Protein AF-D0WBF6-F1 (afdb_monomer)

Mean predicted aligned error: 9.27 Å

Structure (mmCIF, N/CA/C/O backbone):
data_AF-D0WBF6-F1
#
_entry.id   AF-D0WBF6-F1
#
loop_
_atom_site.group_PDB
_atom_site.id
_atom_site.type_symbol
_atom_site.label_atom_id
_atom_site.label_alt_id
_atom_site.label_comp_id
_atom_site.label_asym_id
_atom_site.label_entity_id
_atom_site.label_seq_id
_atom_site.pdbx_PDB_ins_code
_atom_site.Cartn_x
_atom_site.Cartn_y
_atom_site.Cartn_z
_atom_site.occupancy
_atom_site.B_iso_or_equiv
_atom_site.auth_seq_id
_atom_site.auth_comp_id
_atom_site.auth_asym_id
_atom_site.auth_atom_id
_atom_site.pdbx_PDB_model_num
ATOM 1 N N . MET A 1 1 ? 30.798 -6.733 -13.208 1.00 82.31 1 MET A N 1
ATOM 2 C CA . MET A 1 1 ? 30.140 -7.604 -14.210 1.00 82.31 1 MET A CA 1
ATOM 3 C C . MET A 1 1 ? 30.922 -7.626 -15.511 1.00 82.31 1 MET A C 1
ATOM 5 O O . MET A 1 1 ? 31.616 -8.607 -15.704 1.00 82.31 1 MET A O 1
ATOM 9 N N . LYS A 1 2 ? 30.941 -6.558 -16.326 1.00 82.38 2 LYS A N 1
ATOM 10 C CA . LYS A 1 2 ? 31.745 -6.530 -17.572 1.00 82.38 2 LYS A CA 1
ATOM 11 C C . LYS A 1 2 ? 33.246 -6.814 -17.357 1.00 82.38 2 LYS A C 1
ATOM 13 O O . LYS A 1 2 ? 33.866 -7.454 -18.186 1.00 82.38 2 LYS A O 1
ATOM 18 N N . SER A 1 3 ? 33.810 -6.405 -16.218 1.00 88.50 3 SER A N 1
ATOM 19 C CA . SER A 1 3 ? 35.195 -6.729 -15.831 1.00 88.50 3 SER A CA 1
ATOM 20 C C . SER A 1 3 ? 35.423 -8.186 -15.409 1.00 88.50 3 SER A C 1
ATOM 22 O O . SER A 1 3 ? 36.551 -8.653 -15.449 1.00 88.50 3 SER A O 1
ATOM 24 N N . LEU A 1 4 ? 34.375 -8.882 -14.958 1.00 93.81 4 LEU A N 1
ATOM 25 C CA . LEU A 1 4 ? 34.449 -10.264 -14.468 1.00 93.81 4 LEU A CA 1
ATOM 26 C C . LEU A 1 4 ? 34.114 -11.279 -15.567 1.00 93.81 4 LEU A C 1
ATOM 28 O O . LEU A 1 4 ? 34.536 -12.424 -15.486 1.00 93.81 4 LEU A O 1
ATOM 32 N N . LEU A 1 5 ? 33.337 -10.860 -16.567 1.00 93.88 5 LEU A N 1
ATOM 33 C CA . LEU A 1 5 ? 32.869 -11.675 -17.683 1.00 93.88 5 LEU A CA 1
ATOM 34 C C . LEU A 1 5 ? 33.067 -10.879 -18.985 1.00 93.88 5 LEU A C 1
ATOM 36 O O . LEU A 1 5 ? 32.106 -10.284 -19.479 1.00 93.88 5 LEU A O 1
ATOM 40 N N . PRO A 1 6 ? 34.310 -10.794 -19.495 1.00 88.81 6 PRO A N 1
ATOM 41 C CA . PRO A 1 6 ? 34.640 -9.932 -20.630 1.00 88.81 6 PRO A CA 1
ATOM 42 C C . PRO A 1 6 ? 33.974 -10.384 -21.938 1.00 88.81 6 PRO A C 1
ATOM 44 O O . PRO A 1 6 ? 33.569 -9.534 -22.725 1.00 88.81 6 PRO A O 1
ATOM 47 N N . ASP A 1 7 ? 33.781 -11.693 -22.120 1.00 93.44 7 ASP A N 1
ATOM 48 C CA . ASP A 1 7 ? 33.238 -12.284 -23.354 1.00 93.44 7 ASP A CA 1
ATOM 49 C C . ASP A 1 7 ? 31.729 -12.585 -23.283 1.00 93.44 7 ASP A C 1
ATOM 51 O O . ASP A 1 7 ? 31.157 -13.201 -24.182 1.00 93.44 7 ASP A O 1
ATOM 55 N N . ALA A 1 8 ? 31.057 -12.183 -22.200 1.00 93.94 8 ALA A N 1
ATOM 56 C CA . ALA A 1 8 ? 29.633 -12.448 -22.024 1.00 93.94 8 ALA A CA 1
ATOM 57 C C . ALA A 1 8 ? 28.752 -11.430 -22.765 1.00 93.94 8 ALA A C 1
ATOM 59 O O . ALA A 1 8 ? 29.003 -10.223 -22.756 1.00 93.94 8 ALA A O 1
ATOM 60 N N . ILE A 1 9 ? 27.645 -11.920 -23.328 1.00 91.12 9 ILE A N 1
ATOM 61 C CA . ILE A 1 9 ? 26.583 -11.086 -23.899 1.00 91.12 9 ILE A CA 1
ATOM 62 C C . ILE A 1 9 ? 25.597 -10.710 -22.789 1.00 91.12 9 ILE A C 1
ATOM 64 O O . ILE A 1 9 ? 25.065 -11.575 -22.094 1.00 91.12 9 ILE A O 1
ATOM 68 N N . PHE A 1 10 ? 25.320 -9.413 -22.643 1.00 90.38 10 PHE A N 1
ATOM 69 C CA . PHE A 1 10 ? 24.359 -8.896 -21.668 1.00 90.38 10 PHE A CA 1
ATOM 70 C C . PHE A 1 10 ? 23.076 -8.450 -22.369 1.00 90.38 10 PHE A C 1
ATOM 72 O O . PHE A 1 10 ? 23.094 -7.496 -23.142 1.00 90.38 10 PHE A O 1
ATOM 79 N N . VAL A 1 11 ? 21.959 -9.104 -22.050 1.00 92.00 11 VAL A N 1
ATOM 80 C CA . VAL A 1 11 ? 20.621 -8.742 -22.540 1.00 92.00 11 VAL A CA 1
ATOM 81 C C . VAL A 1 11 ? 19.781 -8.247 -21.365 1.00 92.00 11 VAL A C 1
ATOM 83 O O . VAL A 1 11 ? 19.692 -8.917 -20.338 1.00 92.00 11 VAL A O 1
ATOM 86 N N . GLY A 1 12 ? 19.186 -7.061 -21.505 1.00 91.31 12 GLY A N 1
ATOM 87 C CA . GLY A 1 12 ? 18.324 -6.455 -20.491 1.00 91.31 12 GLY A CA 1
ATOM 88 C C . GLY A 1 12 ? 16.870 -6.401 -20.950 1.00 91.31 12 GLY A C 1
ATOM 89 O O . GLY A 1 12 ? 16.585 -5.923 -22.044 1.00 91.31 12 GLY A O 1
ATOM 90 N N . PHE A 1 13 ? 15.952 -6.834 -20.089 1.00 93.94 13 PHE A N 1
ATOM 91 C CA . PHE A 1 13 ? 14.513 -6.643 -20.268 1.00 93.94 13 PHE A CA 1
ATOM 92 C C . PHE A 1 13 ? 14.038 -5.560 -19.301 1.00 93.94 13 PHE A C 1
ATOM 94 O O . PHE A 1 13 ? 14.403 -5.571 -18.125 1.00 93.94 13 PHE A O 1
ATOM 101 N N . THR A 1 14 ? 13.242 -4.607 -19.779 1.00 91.75 14 THR A N 1
ATOM 102 C CA . THR A 1 14 ? 12.667 -3.558 -18.930 1.00 91.75 14 THR A CA 1
ATOM 103 C C . THR A 1 14 ? 11.337 -3.075 -19.493 1.00 91.75 14 THR A C 1
ATOM 105 O O . THR A 1 14 ? 11.216 -2.854 -20.695 1.00 91.75 14 THR A O 1
ATOM 108 N N . GLY A 1 15 ? 10.345 -2.892 -18.619 1.00 90.75 15 GLY A N 1
ATOM 109 C CA . GLY A 1 15 ? 9.091 -2.212 -18.962 1.00 90.75 15 GLY A CA 1
ATOM 110 C C . GLY A 1 15 ? 9.185 -0.685 -18.854 1.00 90.75 15 GLY A C 1
ATOM 111 O O . GLY A 1 15 ? 8.370 0.028 -19.429 1.00 90.75 15 GLY A O 1
ATOM 112 N N . THR A 1 16 ? 10.190 -0.170 -18.140 1.00 90.31 16 THR A N 1
ATOM 113 C CA . THR A 1 16 ? 10.393 1.264 -17.884 1.00 90.31 16 THR A CA 1
ATOM 114 C C . THR A 1 16 ? 11.869 1.612 -18.098 1.00 90.31 16 THR A C 1
ATOM 116 O O . THR A 1 16 ? 12.642 1.641 -17.133 1.00 90.31 16 THR A O 1
ATOM 119 N N . PRO A 1 17 ? 12.314 1.811 -19.354 1.00 88.75 17 PRO A N 1
ATOM 120 C CA . PRO A 1 17 ? 13.700 2.176 -19.625 1.00 88.75 17 PRO A CA 1
ATOM 121 C C . PRO A 1 17 ? 14.052 3.504 -18.943 1.00 88.75 17 PRO A C 1
ATOM 123 O O . PRO A 1 17 ? 13.240 4.427 -18.890 1.00 88.75 17 PRO A O 1
ATOM 126 N N . LEU A 1 18 ? 15.271 3.607 -18.410 1.00 87.81 18 LEU A N 1
ATOM 127 C CA . LEU A 1 18 ? 15.759 4.838 -17.794 1.00 87.81 18 LEU A CA 1
ATOM 128 C C . LEU A 1 18 ? 16.074 5.862 -18.883 1.00 87.81 18 LEU A C 1
ATOM 130 O O . LEU A 1 18 ? 16.960 5.637 -19.709 1.00 87.81 18 LEU A O 1
ATOM 134 N N . LEU A 1 19 ? 15.346 6.981 -18.848 1.00 82.31 19 LEU A N 1
ATOM 135 C CA . LEU A 1 19 ? 15.455 8.075 -19.820 1.00 82.31 19 LEU A CA 1
ATOM 136 C C . LEU A 1 19 ? 16.175 9.312 -19.269 1.00 82.31 19 LEU A C 1
ATOM 138 O O . LEU A 1 19 ? 16.598 10.171 -20.040 1.00 82.31 19 LEU A O 1
ATOM 142 N N . LYS A 1 20 ? 16.286 9.443 -17.942 1.00 75.75 20 LYS A N 1
ATOM 143 C CA . LYS A 1 20 ? 16.834 10.650 -17.316 1.00 75.75 20 LYS A CA 1
ATOM 144 C C . LYS A 1 20 ? 18.348 10.754 -17.504 1.00 75.75 20 LYS A C 1
ATOM 146 O O . LYS A 1 20 ? 19.041 9.746 -17.486 1.00 75.75 20 LYS A O 1
ATOM 151 N N . THR A 1 21 ? 18.828 11.988 -17.623 1.00 63.34 21 THR A N 1
ATOM 152 C CA . THR A 1 21 ? 20.243 12.371 -17.768 1.00 63.34 21 THR A CA 1
ATOM 153 C C . THR A 1 21 ? 21.039 12.347 -16.462 1.00 63.34 21 THR A C 1
ATOM 155 O O . THR A 1 21 ? 22.264 12.383 -16.499 1.00 63.34 21 THR A O 1
ATOM 158 N N . ASP A 1 22 ? 20.376 12.289 -15.304 1.00 66.31 22 ASP A N 1
ATOM 159 C CA . ASP A 1 22 ? 21.024 12.217 -13.984 1.00 66.31 22 ASP A CA 1
ATOM 160 C C . ASP A 1 22 ? 21.596 10.823 -13.666 1.00 66.31 22 ASP A C 1
ATOM 162 O O . ASP A 1 22 ? 22.346 10.651 -12.703 1.00 66.31 22 ASP A O 1
ATOM 166 N N . LYS A 1 23 ? 21.258 9.818 -14.478 1.00 71.44 23 LYS A N 1
ATOM 167 C CA . LYS A 1 23 ? 21.776 8.451 -14.408 1.00 71.44 23 LYS A CA 1
ATOM 168 C C . LYS A 1 23 ? 22.143 7.979 -15.805 1.00 71.44 23 LYS A C 1
ATOM 170 O O . LYS A 1 23 ? 21.632 8.495 -16.792 1.00 71.44 23 LYS A O 1
ATOM 175 N N . LYS A 1 24 ? 22.993 6.951 -15.882 1.00 77.12 24 LYS A N 1
ATOM 176 C CA . LYS A 1 24 ? 23.250 6.295 -17.166 1.00 77.12 24 LYS A CA 1
ATOM 177 C C . LYS A 1 24 ? 21.939 5.770 -17.733 1.00 77.12 24 LYS A C 1
ATOM 179 O O . LYS A 1 24 ? 21.236 5.012 -17.055 1.00 77.12 24 LYS A O 1
ATOM 184 N N . GLN A 1 25 ? 21.620 6.174 -18.955 1.00 84.62 25 GLN A N 1
ATOM 185 C CA . GLN A 1 25 ? 20.406 5.718 -19.615 1.00 84.62 25 GLN A CA 1
ATOM 186 C C . GLN A 1 25 ? 20.498 4.214 -19.874 1.00 84.62 25 GLN A C 1
ATOM 188 O O . GLN A 1 25 ? 21.587 3.660 -20.053 1.00 84.62 25 GLN A O 1
ATOM 193 N N . SER A 1 26 ? 19.354 3.528 -19.942 1.00 86.81 26 SER A N 1
ATOM 194 C CA . SER A 1 26 ? 19.346 2.091 -20.257 1.00 86.81 26 SER A CA 1
ATOM 195 C C . SER A 1 26 ? 20.085 1.799 -21.569 1.00 86.81 26 SER A C 1
ATOM 197 O O . SER A 1 26 ? 20.823 0.817 -21.651 1.00 86.81 26 SER A O 1
ATOM 199 N N . VAL A 1 27 ? 19.964 2.704 -22.544 1.00 85.62 27 VAL A N 1
ATOM 200 C CA . VAL A 1 27 ? 20.628 2.594 -23.847 1.00 85.62 27 VAL A CA 1
ATOM 201 C C . VAL A 1 27 ? 22.147 2.764 -23.784 1.00 85.62 27 VAL A C 1
ATOM 203 O O . VAL A 1 27 ? 22.867 2.154 -24.564 1.00 85.62 27 VAL A O 1
ATOM 206 N N . GLU A 1 28 ? 22.666 3.526 -22.823 1.00 85.12 28 GLU A N 1
ATOM 207 C CA . GLU A 1 28 ? 24.113 3.687 -22.632 1.00 85.12 28 GLU A CA 1
ATOM 208 C C . GLU A 1 28 ? 24.743 2.443 -21.990 1.00 85.12 28 GLU A C 1
ATOM 210 O O . GLU A 1 28 ? 25.921 2.147 -22.190 1.00 85.12 28 GLU A O 1
ATOM 215 N N . VAL A 1 29 ? 23.966 1.703 -21.193 1.00 86.44 29 VAL A N 1
ATOM 216 C CA . VAL A 1 29 ? 24.443 0.501 -20.495 1.00 86.44 29 VAL A CA 1
ATOM 217 C C . VAL A 1 29 ? 24.376 -0.735 -21.394 1.00 86.44 29 VAL A C 1
ATOM 219 O O . VAL A 1 29 ? 25.334 -1.523 -21.417 1.00 86.44 29 VAL A O 1
ATOM 222 N N . PHE A 1 30 ? 23.258 -0.892 -22.110 1.00 88.88 30 PHE A N 1
ATOM 223 C CA . PHE A 1 30 ? 22.902 -2.097 -22.867 1.00 88.88 30 PHE A CA 1
ATOM 224 C C . PHE A 1 30 ? 22.941 -1.921 -24.393 1.00 88.88 30 PHE A C 1
ATOM 226 O O . PHE A 1 30 ? 22.864 -2.915 -25.106 1.00 88.88 30 PHE A O 1
ATOM 233 N N . GLY A 1 31 ? 23.097 -0.696 -24.900 1.00 88.12 31 GLY A N 1
ATOM 234 C CA . GLY A 1 31 ? 22.941 -0.395 -26.323 1.00 88.12 31 GLY A CA 1
ATOM 235 C C . GLY A 1 31 ? 21.482 -0.133 -26.711 1.00 88.12 31 GLY A C 1
ATOM 236 O O . GLY A 1 31 ? 20.604 0.017 -25.861 1.00 88.12 31 GLY A O 1
ATOM 237 N N . GLY A 1 32 ? 21.221 -0.036 -28.014 1.00 88.88 32 GLY A N 1
ATOM 238 C CA . GLY A 1 32 ? 19.880 0.230 -28.538 1.00 88.88 32 GLY A CA 1
ATOM 239 C C . GLY A 1 32 ? 18.866 -0.873 -28.218 1.00 88.88 32 GLY A C 1
ATOM 240 O O . GLY A 1 32 ? 19.219 -2.006 -27.890 1.00 88.88 32 GLY A O 1
ATOM 241 N N . PHE A 1 33 ? 17.580 -0.545 -28.344 1.00 91.44 33 PHE A N 1
ATOM 242 C CA . PHE A 1 33 ? 16.517 -1.538 -28.210 1.00 91.44 33 PHE A CA 1
ATOM 243 C C . PHE A 1 33 ? 16.575 -2.537 -29.371 1.00 91.44 33 PHE A C 1
ATOM 245 O O . PHE A 1 33 ? 16.500 -2.138 -30.530 1.00 91.44 33 PHE A O 1
ATOM 252 N N . ILE A 1 34 ? 16.661 -3.832 -29.055 1.00 94.31 34 ILE A N 1
ATOM 253 C CA . ILE A 1 34 ? 16.531 -4.916 -30.044 1.00 94.31 34 ILE A CA 1
ATOM 254 C C . ILE A 1 34 ? 15.076 -5.005 -30.532 1.00 94.31 34 ILE A C 1
ATOM 256 O O . ILE A 1 34 ? 14.818 -5.201 -31.714 1.00 94.31 34 ILE A O 1
ATOM 260 N N . HIS A 1 35 ? 14.125 -4.842 -29.608 1.00 94.50 35 HIS A N 1
ATOM 261 C CA . HIS A 1 35 ? 12.687 -4.843 -29.858 1.00 94.50 35 HIS A CA 1
ATOM 262 C C . HIS A 1 35 ? 11.969 -4.017 -28.782 1.00 94.50 35 HIS A C 1
ATOM 264 O O . HIS A 1 35 ? 12.453 -3.902 -27.653 1.00 94.50 35 HIS A O 1
ATOM 270 N N . THR A 1 36 ? 10.796 -3.476 -29.111 1.00 93.31 36 THR A N 1
ATOM 271 C CA . THR A 1 36 ? 9.909 -2.800 -28.157 1.00 93.31 36 THR A CA 1
ATOM 272 C C . THR A 1 36 ? 8.498 -3.340 -28.297 1.00 93.31 36 THR A C 1
ATOM 274 O O . THR A 1 36 ? 7.981 -3.375 -29.406 1.00 93.31 36 THR A O 1
ATOM 277 N N . TYR A 1 37 ? 7.875 -3.699 -27.177 1.00 94.62 37 TYR A N 1
ATOM 278 C CA . TYR A 1 37 ? 6.451 -4.011 -27.104 1.00 94.62 37 TYR A CA 1
ATOM 279 C C . TYR A 1 37 ? 5.826 -3.103 -26.049 1.00 94.62 37 TYR A C 1
ATOM 281 O O . TYR A 1 37 ? 6.171 -3.187 -24.867 1.00 94.62 37 TYR A O 1
ATOM 289 N N . LYS A 1 38 ? 5.014 -2.142 -26.486 1.00 92.88 38 LYS A N 1
ATOM 290 C CA . LYS A 1 38 ? 4.520 -1.049 -25.646 1.00 92.88 38 LYS A CA 1
ATOM 291 C C . LYS A 1 38 ? 3.210 -1.421 -24.966 1.00 92.88 38 LYS A C 1
ATOM 293 O O . LYS A 1 38 ? 2.434 -2.235 -25.453 1.00 92.88 38 LYS A O 1
ATOM 298 N N . PHE A 1 39 ? 2.923 -0.733 -23.863 1.00 92.19 39 PHE A N 1
ATOM 299 C CA . PHE A 1 39 ? 1.682 -0.907 -23.106 1.00 92.19 39 PHE A CA 1
ATOM 300 C C . PHE A 1 39 ? 0.425 -0.792 -23.986 1.00 92.19 39 PHE A C 1
ATOM 302 O O . PHE A 1 39 ? -0.451 -1.643 -23.923 1.00 92.19 39 PHE A O 1
ATOM 309 N N . ASN A 1 40 ? 0.356 0.214 -24.862 1.00 92.62 40 ASN A N 1
ATOM 310 C CA . ASN A 1 40 ? -0.796 0.418 -25.742 1.00 92.62 40 ASN A CA 1
ATOM 311 C C . ASN A 1 40 ? -0.943 -0.663 -26.828 1.00 92.62 40 ASN A C 1
ATOM 313 O O . ASN A 1 40 ? -2.044 -0.857 -27.331 1.00 92.62 40 ASN A O 1
ATOM 317 N N . GLU A 1 41 ? 0.142 -1.340 -27.210 1.00 95.75 41 GLU A N 1
ATOM 318 C CA . GLU A 1 41 ? 0.098 -2.505 -28.105 1.00 95.75 41 GLU A CA 1
ATOM 319 C C . GLU A 1 41 ? -0.444 -3.715 -27.339 1.00 95.75 41 GLU A C 1
ATOM 321 O O . GLU A 1 41 ? -1.417 -4.322 -27.769 1.00 95.75 41 GLU A O 1
ATOM 326 N N . ALA A 1 42 ? 0.071 -3.960 -26.131 1.00 95.00 42 ALA A N 1
ATOM 327 C CA . ALA A 1 42 ? -0.416 -5.019 -25.251 1.00 95.00 42 ALA A CA 1
ATOM 328 C C . ALA A 1 42 ? -1.911 -4.889 -24.903 1.00 95.00 42 ALA A C 1
ATOM 330 O O . ALA A 1 42 ? -2.605 -5.901 -24.809 1.00 95.00 42 ALA A O 1
ATOM 331 N N . VAL A 1 43 ? -2.420 -3.660 -24.734 1.00 95.25 43 VAL A N 1
ATOM 332 C CA . VAL A 1 43 ? -3.859 -3.401 -24.541 1.00 95.25 43 VAL A CA 1
ATOM 333 C C . VAL A 1 43 ? -4.656 -3.745 -25.804 1.00 95.25 43 VAL A C 1
ATOM 335 O O . VAL A 1 43 ? -5.684 -4.411 -25.712 1.00 95.25 43 VAL A O 1
ATOM 338 N N . LYS A 1 44 ? -4.189 -3.329 -26.992 1.00 95.81 44 LYS A N 1
ATOM 339 C CA . LYS A 1 44 ? -4.862 -3.623 -28.274 1.00 95.81 44 LYS A CA 1
ATOM 340 C C . LYS A 1 44 ? -4.927 -5.117 -28.569 1.00 95.81 44 LYS A C 1
ATOM 342 O O . LYS A 1 44 ? -5.943 -5.589 -29.069 1.00 95.81 44 LYS A O 1
ATOM 347 N N . ASP A 1 45 ? -3.864 -5.836 -28.233 1.00 97.25 45 ASP A N 1
ATOM 348 C CA . ASP A 1 45 ? -3.760 -7.279 -28.442 1.00 97.25 45 ASP A CA 1
ATOM 349 C C . ASP A 1 45 ? -4.511 -8.086 -27.364 1.00 97.25 45 ASP A C 1
ATOM 351 O O . ASP A 1 45 ? -4.575 -9.312 -27.439 1.00 97.25 45 ASP A O 1
ATOM 355 N N . GLY A 1 46 ? -5.074 -7.425 -26.343 1.00 94.62 46 GLY A N 1
ATOM 356 C CA . GLY A 1 46 ? -5.793 -8.074 -25.243 1.00 94.62 46 GLY A CA 1
ATOM 357 C C . GLY A 1 46 ? -4.894 -8.844 -24.269 1.00 94.62 46 GLY A C 1
ATOM 358 O O . GLY A 1 46 ? -5.391 -9.645 -23.479 1.00 94.62 46 GLY A O 1
ATOM 359 N N . VAL A 1 47 ? -3.578 -8.611 -24.310 1.00 95.50 47 VAL A N 1
ATOM 360 C CA . VAL A 1 47 ? -2.589 -9.246 -23.424 1.00 95.50 47 VAL A CA 1
ATOM 361 C C . VAL A 1 47 ? -2.612 -8.615 -22.030 1.00 95.50 47 VAL A C 1
ATOM 363 O O . VAL A 1 47 ? -2.382 -9.301 -21.034 1.00 95.50 47 VAL A O 1
ATOM 366 N N . VAL A 1 48 ? -2.909 -7.314 -21.941 1.00 92.88 48 VAL A N 1
ATOM 367 C CA . VAL A 1 48 ? -3.097 -6.595 -20.672 1.00 92.88 48 VAL A CA 1
ATOM 368 C C . VAL A 1 48 ? -4.402 -5.804 -20.683 1.00 92.88 48 VAL A C 1
ATOM 370 O O . VAL A 1 48 ? -4.895 -5.405 -21.735 1.00 92.88 48 VAL A O 1
ATOM 373 N N . LEU A 1 49 ? -4.959 -5.565 -19.496 1.00 91.50 49 LEU A N 1
ATOM 374 C CA . LEU A 1 49 ? -6.113 -4.685 -19.326 1.00 91.50 49 LEU A CA 1
ATOM 375 C C . LEU A 1 49 ? -5.677 -3.216 -19.344 1.00 91.50 49 LEU A C 1
ATOM 377 O O . LEU A 1 49 ? -4.581 -2.881 -18.891 1.00 91.50 49 LEU A O 1
ATOM 381 N N . ASP A 1 50 ? -6.559 -2.346 -19.834 1.00 93.00 50 ASP A N 1
ATOM 382 C CA . ASP A 1 50 ? -6.351 -0.900 -19.775 1.00 93.00 50 ASP A CA 1
ATOM 383 C C . ASP A 1 50 ? -6.515 -0.363 -18.341 1.00 93.00 50 ASP A C 1
ATOM 385 O O . ASP A 1 50 ? -7.185 -0.968 -17.497 1.00 93.00 50 ASP A O 1
ATOM 389 N N . LEU A 1 51 ? -5.894 0.782 -18.061 1.00 89.56 51 LEU A N 1
ATOM 390 C CA . LEU A 1 51 ? -5.899 1.416 -16.747 1.00 89.56 51 LEU A CA 1
ATOM 391 C C . LEU A 1 51 ? -6.844 2.617 -16.727 1.00 89.56 51 LEU A C 1
ATOM 393 O O . LEU A 1 51 ? -6.632 3.608 -17.423 1.00 89.56 51 LEU A O 1
ATOM 397 N N . LEU A 1 52 ? -7.841 2.573 -15.845 1.00 89.69 52 LEU A N 1
ATOM 398 C CA . LEU A 1 52 ? -8.655 3.740 -15.522 1.00 89.69 52 LEU A CA 1
ATOM 399 C C . LEU A 1 52 ? -7.977 4.551 -14.411 1.00 89.69 52 LEU A C 1
ATOM 401 O O . LEU A 1 52 ? -7.829 4.067 -13.289 1.00 89.69 52 LEU A O 1
ATOM 405 N N . TYR A 1 53 ? -7.586 5.790 -14.713 1.00 90.19 53 TYR A N 1
ATOM 406 C CA . TYR A 1 53 ? -7.020 6.710 -13.727 1.00 90.19 53 TYR A CA 1
ATOM 407 C C . TYR A 1 53 ? -8.082 7.688 -13.209 1.00 90.19 53 TYR A C 1
ATOM 409 O O . TYR A 1 53 ? -8.574 8.536 -13.952 1.00 90.19 53 TYR A O 1
ATOM 417 N N . GLU A 1 54 ? -8.400 7.595 -11.917 1.00 87.00 54 GLU A N 1
ATOM 418 C CA . GLU A 1 54 ? -9.271 8.538 -11.208 1.00 87.00 54 GLU A CA 1
ATOM 419 C C . GLU A 1 54 ? -8.421 9.387 -10.247 1.00 87.00 54 GLU A C 1
ATOM 421 O O . GLU A 1 54 ? -7.979 8.912 -9.199 1.00 87.00 54 GLU A O 1
ATOM 426 N N . ALA A 1 55 ? -8.179 10.656 -10.587 1.00 85.50 55 ALA A N 1
ATOM 427 C CA . ALA A 1 55 ? -7.538 11.589 -9.662 1.00 85.50 55 ALA A CA 1
ATOM 428 C C . ALA A 1 55 ? -8.514 11.972 -8.540 1.00 85.50 55 ALA A C 1
ATOM 430 O O . ALA A 1 55 ? -9.633 12.409 -8.815 1.00 85.50 55 ALA A O 1
ATOM 431 N N . ARG A 1 56 ? -8.082 11.854 -7.279 1.00 80.31 56 ARG A N 1
ATOM 432 C CA . ARG A 1 56 ? -8.885 12.234 -6.108 1.00 80.31 56 ARG A CA 1
ATOM 433 C C . ARG A 1 56 ? -8.227 13.373 -5.348 1.00 80.31 56 ARG A C 1
ATOM 435 O O . ARG A 1 56 ? -7.103 13.240 -4.865 1.00 80.31 56 ARG A O 1
ATOM 442 N N . ASP A 1 57 ? -8.951 14.480 -5.224 1.00 76.38 57 ASP A N 1
ATOM 443 C CA . ASP A 1 57 ? -8.576 15.573 -4.336 1.00 76.38 57 ASP A CA 1
ATOM 444 C C . ASP A 1 57 ? -9.251 15.372 -2.976 1.00 76.38 57 ASP A C 1
ATOM 446 O O . ASP A 1 57 ? -10.472 15.431 -2.842 1.00 76.38 57 ASP A O 1
ATOM 450 N N . ILE A 1 58 ? -8.434 15.127 -1.952 1.00 69.75 58 ILE A N 1
ATOM 451 C CA . ILE A 1 58 ? -8.882 14.922 -0.566 1.00 69.75 58 ILE A CA 1
ATOM 452 C C . ILE A 1 58 ? -9.087 16.292 0.143 1.00 69.75 58 ILE A C 1
ATOM 454 O O . ILE A 1 58 ? -9.248 16.378 1.363 1.00 69.75 58 ILE A O 1
ATOM 458 N N . GLY A 1 59 ? -9.094 17.392 -0.622 1.00 58.50 59 GLY A N 1
ATOM 459 C CA . GLY A 1 59 ? -9.258 18.771 -0.176 1.00 58.50 59 GLY A CA 1
ATOM 460 C C . GLY A 1 59 ? -10.676 19.354 -0.304 1.00 58.50 59 GLY A C 1
ATOM 461 O O . GLY A 1 59 ? -11.300 19.335 -1.356 1.00 58.50 59 GLY A O 1
ATOM 462 N N . GLN A 1 60 ? -11.102 19.998 0.788 1.00 51.69 60 GLN A N 1
ATOM 463 C CA . GLN A 1 60 ? -12.180 20.994 0.932 1.00 51.69 60 GLN A CA 1
ATOM 464 C C . GLN A 1 60 ? -13.656 20.544 0.843 1.00 51.69 60 GLN A C 1
ATOM 466 O O . GLN A 1 60 ? -14.074 19.678 0.088 1.00 51.69 60 GLN A O 1
ATOM 471 N N . SER A 1 61 ? -14.464 21.184 1.697 1.00 53.22 61 SER A N 1
ATOM 472 C CA . SER A 1 61 ? -15.785 20.778 2.215 1.00 53.22 61 SER A CA 1
ATOM 473 C C . SER A 1 61 ? -16.891 20.442 1.205 1.00 53.22 61 SER A C 1
ATOM 475 O O . SER A 1 61 ? -17.937 19.940 1.618 1.00 53.22 61 SER A O 1
ATOM 477 N N . LEU A 1 62 ? -16.701 20.727 -0.083 1.00 48.41 62 LEU A N 1
ATOM 478 C CA . LEU A 1 62 ? -17.717 20.584 -1.127 1.00 48.41 62 LEU A CA 1
ATOM 479 C C . LEU A 1 62 ? -17.711 19.196 -1.782 1.00 48.41 62 LEU A C 1
ATOM 481 O O . LEU A 1 62 ? -18.785 18.622 -1.950 1.00 48.41 62 LEU A O 1
ATOM 485 N N . SER A 1 63 ? -16.539 18.619 -2.082 1.00 51.84 63 SER A N 1
ATOM 486 C CA . SER A 1 63 ? -16.432 17.248 -2.623 1.00 51.84 63 SER A CA 1
ATOM 487 C C . SER A 1 63 ? -16.884 16.209 -1.594 1.00 51.84 63 SER A C 1
ATOM 489 O O . SER A 1 63 ? -17.565 15.235 -1.913 1.00 51.84 63 SER A O 1
ATOM 491 N N . PHE A 1 64 ? -16.588 16.489 -0.326 1.00 57.28 64 PHE A N 1
ATOM 492 C CA . PHE A 1 64 ? -16.895 15.605 0.784 1.00 57.28 64 PHE A CA 1
ATOM 493 C C . PHE A 1 64 ? -18.402 15.447 1.031 1.00 57.28 64 PHE A C 1
ATOM 495 O O . PHE A 1 64 ? -18.842 14.358 1.371 1.00 57.28 64 PHE A O 1
ATOM 502 N N . ARG A 1 65 ? -19.229 16.486 0.818 1.00 61.84 65 ARG A N 1
ATOM 503 C CA . ARG A 1 65 ? -20.691 16.365 1.013 1.00 61.84 65 ARG A CA 1
ATOM 504 C C . ARG A 1 65 ? -21.306 15.307 0.101 1.00 61.84 65 ARG A C 1
ATOM 506 O O . ARG A 1 65 ? -22.058 14.473 0.584 1.00 61.84 65 ARG A O 1
ATOM 513 N N . LYS A 1 66 ? -20.930 15.310 -1.181 1.00 67.06 66 LYS A N 1
ATOM 514 C CA . LYS A 1 66 ? -21.431 14.333 -2.153 1.00 67.06 66 LYS A CA 1
ATOM 515 C C . LYS A 1 66 ? -20.981 12.911 -1.806 1.00 67.06 66 LYS A C 1
ATOM 517 O O . LYS A 1 66 ? -21.815 12.023 -1.747 1.00 67.06 66 LYS A O 1
ATOM 522 N N . CYS A 1 67 ? -19.702 12.730 -1.472 1.00 63.97 67 CYS A N 1
ATOM 523 C CA . CYS A 1 67 ? -19.165 11.452 -0.987 1.00 63.97 67 CYS A CA 1
ATOM 524 C C . CYS A 1 67 ? -19.936 10.932 0.245 1.00 63.97 67 CYS A C 1
ATOM 526 O O . CYS A 1 67 ? -20.238 9.747 0.346 1.00 63.97 67 CYS A O 1
ATOM 528 N N . VAL A 1 68 ? -20.331 11.822 1.160 1.00 65.94 68 VAL A N 1
ATOM 529 C CA . VAL A 1 68 ? -21.099 11.453 2.359 1.00 65.94 68 VAL A CA 1
ATOM 530 C C . VAL A 1 68 ? -22.552 11.091 2.056 1.00 65.94 68 VAL A C 1
ATOM 532 O O . VAL A 1 68 ? -23.107 10.215 2.723 1.00 65.94 68 VAL A O 1
ATOM 535 N N . ASP A 1 69 ? -23.176 11.757 1.088 1.00 74.19 69 ASP A N 1
ATOM 536 C CA . ASP A 1 69 ? -24.518 11.406 0.622 1.00 74.19 69 ASP A CA 1
ATOM 537 C C . ASP A 1 69 ? -24.496 10.055 -0.114 1.00 74.19 69 ASP A C 1
ATOM 539 O O . ASP A 1 69 ? -25.327 9.190 0.162 1.00 74.19 69 ASP A O 1
ATOM 543 N N . ASP A 1 70 ? -23.482 9.820 -0.951 1.00 74.25 70 ASP A N 1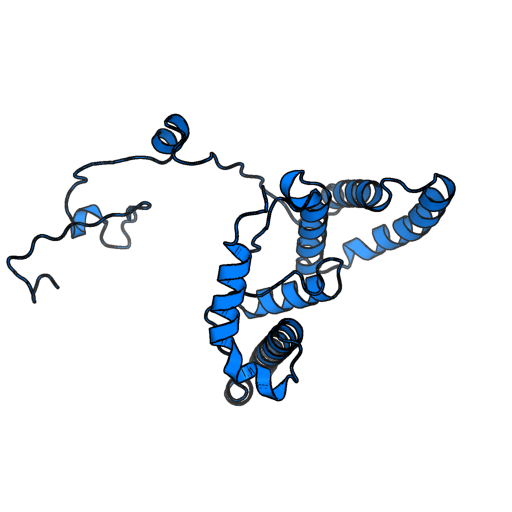
ATOM 544 C CA . ASP A 1 70 ? -23.249 8.530 -1.610 1.00 74.25 70 ASP A CA 1
ATOM 545 C C . ASP A 1 70 ? -23.015 7.417 -0.569 1.00 74.25 70 ASP A C 1
ATOM 547 O O . ASP A 1 70 ? -23.588 6.329 -0.672 1.00 74.25 70 ASP A O 1
ATOM 551 N N . TRP A 1 71 ? -22.249 7.702 0.493 1.00 71.12 71 TRP A N 1
ATOM 552 C CA . TRP A 1 71 ? -22.048 6.784 1.619 1.00 71.12 71 TRP A CA 1
ATOM 553 C C . TRP A 1 71 ? -23.357 6.492 2.366 1.00 71.12 71 TRP A C 1
ATOM 555 O O . TRP A 1 71 ? -23.595 5.353 2.773 1.00 71.12 71 TRP A O 1
ATOM 565 N N . PHE A 1 72 ? -24.247 7.482 2.512 1.00 78.06 72 PHE A N 1
ATOM 566 C CA . PHE A 1 72 ? -25.550 7.288 3.158 1.00 78.06 72 PHE A CA 1
ATOM 567 C C . PHE A 1 72 ? -26.438 6.361 2.348 1.00 78.06 72 PHE A C 1
ATOM 569 O O . PHE A 1 72 ? -27.024 5.426 2.895 1.00 78.06 72 PHE A O 1
ATOM 576 N N . GLU A 1 73 ? -26.525 6.586 1.041 1.00 81.31 73 GLU A N 1
ATOM 577 C CA . GLU A 1 73 ? -27.319 5.732 0.165 1.00 81.31 73 GLU A CA 1
ATOM 578 C C . GLU A 1 73 ? -26.734 4.320 0.067 1.00 81.31 73 GLU A C 1
ATOM 580 O O . GLU A 1 73 ? -27.489 3.346 0.083 1.00 81.31 73 GLU A O 1
ATO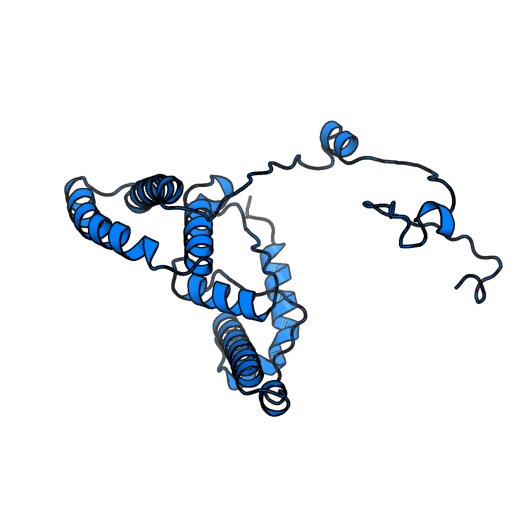M 585 N N . ALA A 1 74 ? -25.405 4.178 0.059 1.00 77.56 74 ALA A N 1
ATOM 586 C CA . ALA A 1 74 ? -24.750 2.874 0.117 1.00 77.56 74 ALA A CA 1
ATOM 587 C C . ALA A 1 74 ? -25.105 2.118 1.411 1.00 77.56 74 ALA A C 1
ATOM 589 O O . ALA A 1 74 ? -25.570 0.979 1.351 1.00 77.56 74 ALA A O 1
ATOM 590 N N . LYS A 1 75 ? -24.977 2.765 2.579 1.00 72.62 75 LYS A N 1
ATOM 591 C CA . LYS A 1 75 ? -25.269 2.153 3.889 1.00 72.62 75 LYS A CA 1
ATOM 592 C C . LYS A 1 75 ? -26.740 1.894 4.151 1.00 72.62 75 LYS A C 1
ATOM 594 O O . LYS A 1 75 ? -27.067 1.001 4.929 1.00 72.62 75 LYS A O 1
ATOM 599 N N . THR A 1 76 ? -27.623 2.667 3.534 1.00 80.12 76 THR A N 1
ATOM 600 C CA . THR A 1 76 ? -29.069 2.525 3.716 1.00 80.12 76 THR A CA 1
ATOM 601 C C . THR A 1 76 ? -29.752 1.724 2.616 1.00 80.12 76 THR A C 1
ATOM 603 O O . THR A 1 76 ? -30.982 1.598 2.611 1.00 80.12 76 THR A O 1
ATOM 606 N N . ARG A 1 77 ? -28.983 1.153 1.686 1.00 79.75 77 ARG A N 1
ATOM 607 C CA . ARG A 1 77 ? -29.509 0.277 0.642 1.00 79.75 77 ARG A CA 1
ATOM 608 C C . ARG A 1 77 ? -30.268 -0.894 1.283 1.00 79.75 77 ARG A C 1
ATOM 610 O O . ARG A 1 77 ? -29.721 -1.626 2.099 1.00 79.75 77 ARG A O 1
ATOM 617 N N . GLY A 1 78 ? -31.545 -1.049 0.928 1.00 76.81 78 GLY A N 1
ATOM 618 C CA . GLY A 1 78 ? -32.416 -2.105 1.464 1.00 76.81 78 GLY A CA 1
ATOM 619 C C . GLY A 1 78 ? -33.050 -1.820 2.834 1.00 76.81 78 GLY A C 1
ATOM 620 O O . GLY A 1 78 ? -33.764 -2.677 3.348 1.00 76.81 78 GLY A O 1
ATOM 621 N N . MET A 1 79 ? -32.837 -0.640 3.428 1.00 84.81 79 MET A N 1
ATOM 622 C CA . MET A 1 79 ? -33.541 -0.224 4.649 1.00 84.81 79 MET A CA 1
ATOM 623 C C . MET A 1 79 ? -34.947 0.313 4.347 1.00 84.81 79 MET A C 1
ATOM 625 O O . MET A 1 79 ? -35.183 0.902 3.294 1.00 84.81 79 MET A O 1
ATOM 629 N N . THR A 1 80 ? -35.866 0.166 5.306 1.00 83.19 80 THR A N 1
ATOM 630 C CA . THR A 1 80 ? -37.202 0.782 5.245 1.00 83.19 80 THR A CA 1
ATOM 631 C C . THR A 1 80 ? -37.122 2.300 5.424 1.00 83.19 80 THR A C 1
ATOM 633 O O . THR A 1 80 ? -36.211 2.806 6.083 1.00 83.19 80 THR A O 1
ATOM 636 N N . ASP A 1 81 ? -38.101 3.046 4.903 1.00 79.19 81 ASP A N 1
ATOM 637 C CA . ASP A 1 81 ? -38.116 4.520 4.972 1.00 79.19 81 ASP A CA 1
ATOM 638 C C . ASP A 1 81 ? -38.072 5.066 6.409 1.00 79.19 81 ASP A C 1
ATOM 640 O O . ASP A 1 81 ? -37.471 6.111 6.683 1.00 79.19 81 ASP A O 1
ATOM 644 N N . ILE A 1 82 ? -38.646 4.318 7.357 1.00 76.69 82 ILE A N 1
ATOM 645 C CA . ILE A 1 82 ? -38.630 4.649 8.787 1.00 76.69 82 ILE A CA 1
ATOM 646 C C . ILE A 1 82 ? -37.204 4.518 9.347 1.00 76.69 82 ILE A C 1
ATOM 648 O O . ILE A 1 82 ? -36.718 5.428 10.024 1.00 76.69 82 ILE A O 1
ATOM 652 N N . ALA A 1 83 ? -36.502 3.429 9.019 1.00 73.94 83 ALA A N 1
ATOM 653 C CA . ALA A 1 83 ? -35.116 3.211 9.431 1.00 73.94 83 ALA A CA 1
ATOM 654 C C . ALA A 1 83 ? -34.154 4.202 8.750 1.00 73.94 83 ALA A C 1
ATOM 656 O O . ALA A 1 83 ? -33.277 4.763 9.413 1.00 73.94 83 ALA A O 1
ATOM 657 N N . LYS A 1 84 ? -34.370 4.498 7.458 1.00 80.62 84 LYS A N 1
ATOM 658 C CA . LYS A 1 84 ? -33.633 5.536 6.720 1.00 80.62 84 LYS A CA 1
ATOM 659 C C . LYS A 1 84 ? -33.760 6.893 7.400 1.00 80.62 84 LYS A C 1
ATOM 661 O O . LYS A 1 84 ? -32.751 7.547 7.647 1.00 80.62 84 LYS A O 1
ATOM 666 N N . THR A 1 85 ? -34.974 7.308 7.754 1.00 75.56 85 THR A N 1
ATOM 667 C CA . THR A 1 85 ? -35.217 8.611 8.394 1.00 75.56 85 THR A CA 1
ATOM 668 C C . THR A 1 85 ? -34.513 8.737 9.747 1.00 75.56 85 THR A C 1
ATOM 670 O O . THR A 1 85 ? -33.873 9.757 10.015 1.00 75.56 85 THR A O 1
ATOM 673 N N . GLN A 1 86 ? -34.567 7.696 10.584 1.00 72.56 86 GLN A N 1
ATOM 674 C CA . GLN A 1 86 ? -33.862 7.682 11.871 1.00 72.56 86 GLN A CA 1
ATOM 675 C C . GLN A 1 86 ? -32.339 7.733 11.698 1.00 72.56 86 GLN A C 1
ATOM 677 O O . GLN A 1 86 ? -31.652 8.458 12.425 1.00 72.56 86 GLN A O 1
ATOM 682 N N . LEU A 1 87 ? -31.800 7.012 10.709 1.00 73.31 87 LEU A N 1
ATOM 683 C CA . LEU A 1 87 ? -30.371 7.046 10.420 1.00 73.31 87 LEU A CA 1
ATOM 684 C C . LEU A 1 87 ? -29.946 8.412 9.869 1.00 73.31 87 LEU A C 1
ATOM 686 O O . LEU A 1 87 ? -28.914 8.926 10.288 1.00 73.31 87 LEU A O 1
ATOM 690 N N . LYS A 1 88 ? -30.768 9.048 9.024 1.00 75.44 88 LYS A N 1
ATOM 691 C CA . LYS A 1 88 ? -30.514 10.376 8.437 1.00 75.44 88 LYS A CA 1
ATOM 692 C C . LYS A 1 88 ? -30.336 11.462 9.500 1.00 75.44 88 LYS A C 1
ATOM 694 O O . LYS A 1 88 ? -29.474 12.326 9.359 1.00 75.44 88 LYS A O 1
ATOM 699 N N . GLN A 1 89 ? -31.096 11.396 10.596 1.00 67.81 89 GLN A N 1
ATOM 700 C CA . GLN A 1 89 ? -30.937 12.325 11.722 1.00 67.81 89 GLN A CA 1
ATOM 701 C C . GLN A 1 89 ? -29.584 12.159 12.428 1.00 67.81 89 GLN A C 1
ATOM 703 O O . GLN A 1 89 ? -28.910 13.150 12.704 1.00 67.81 89 GLN A O 1
ATOM 708 N N . ARG A 1 90 ? -29.144 10.915 12.668 1.00 61.34 90 ARG A N 1
ATOM 709 C CA . ARG A 1 90 ? -27.796 10.636 13.202 1.00 61.34 90 ARG A CA 1
ATOM 710 C C . ARG A 1 90 ? -26.700 11.023 12.203 1.00 61.34 90 ARG A C 1
ATOM 712 O O . ARG A 1 90 ? -25.640 11.506 12.597 1.00 61.34 90 ARG A O 1
ATOM 719 N N . TRP A 1 91 ? -26.988 10.881 10.914 1.00 68.00 91 TRP A N 1
ATOM 720 C CA . TRP A 1 91 ? -26.087 11.201 9.813 1.00 68.00 91 TRP A CA 1
ATOM 721 C C . TRP A 1 91 ? -25.794 12.689 9.667 1.00 68.00 91 TRP A C 1
ATOM 723 O O . TRP A 1 91 ? -24.650 13.072 9.440 1.00 68.00 91 TRP A O 1
ATOM 733 N N . GLY A 1 92 ? -26.801 13.543 9.868 1.00 62.00 92 GLY A N 1
ATOM 734 C CA . GLY A 1 92 ? -26.614 14.995 9.894 1.00 62.00 92 GLY A CA 1
ATOM 735 C C . GLY A 1 92 ? -25.659 15.448 11.007 1.00 62.00 92 GLY A C 1
ATOM 736 O O . GLY A 1 92 ? -24.945 16.437 10.849 1.00 62.00 92 GLY A O 1
ATOM 737 N N . THR A 1 93 ? -25.586 14.704 12.116 1.00 61.19 93 THR A N 1
ATOM 738 C CA . THR A 1 93 ? -24.590 14.922 13.176 1.00 61.19 93 THR A CA 1
ATOM 739 C C . THR A 1 93 ? -23.205 14.438 12.748 1.00 61.19 93 THR A C 1
ATOM 741 O O . THR A 1 93 ? -22.230 15.156 12.955 1.00 61.19 93 THR A O 1
ATOM 744 N N . MET A 1 94 ? -23.102 13.283 12.078 1.00 59.78 94 MET A N 1
ATOM 745 C CA . MET A 1 94 ? -21.832 12.812 11.508 1.00 59.78 94 MET A CA 1
ATOM 746 C C . MET A 1 94 ? -21.275 13.800 10.477 1.00 59.78 94 MET A C 1
ATOM 748 O O . MET A 1 94 ? -20.111 14.165 10.578 1.00 59.78 94 MET A O 1
ATOM 752 N N . GLN A 1 95 ? -22.104 14.329 9.569 1.00 59.94 95 GLN A N 1
ATOM 753 C CA . GLN A 1 95 ? -21.721 15.360 8.591 1.00 59.94 95 GLN A CA 1
ATOM 754 C C . GLN A 1 95 ? -21.031 16.577 9.228 1.00 59.94 95 GLN A C 1
ATOM 756 O O . GLN A 1 95 ? -20.122 17.150 8.629 1.00 59.94 95 GLN A O 1
ATOM 761 N N . LYS A 1 96 ? -21.412 16.948 10.458 1.00 60.34 96 LYS A N 1
ATOM 762 C CA . LYS A 1 96 ? -20.798 18.056 11.208 1.00 60.34 96 LYS A CA 1
ATOM 763 C C . LYS A 1 96 ? -19.447 17.699 11.839 1.00 60.34 96 LYS A C 1
ATOM 765 O O . LYS A 1 96 ? -18.637 18.597 12.039 1.00 60.34 96 LYS A O 1
ATOM 770 N N . LEU A 1 97 ? -19.194 16.421 12.128 1.00 58.16 97 LEU A N 1
ATOM 771 C CA . LEU A 1 97 ? -17.944 15.915 12.722 1.00 58.16 97 LEU A CA 1
ATOM 772 C C . LEU A 1 97 ? -16.880 15.551 11.671 1.00 58.16 97 LEU A C 1
ATOM 774 O O . LEU A 1 97 ? -15.702 15.394 11.982 1.00 58.16 97 LEU A O 1
ATOM 778 N N . LEU A 1 98 ? -17.269 15.421 10.405 1.00 60.22 98 LEU A N 1
ATOM 779 C CA . LEU A 1 98 ? -16.362 15.036 9.323 1.00 60.22 98 LEU A CA 1
ATOM 780 C C . LEU A 1 98 ? -15.300 16.095 8.956 1.00 60.22 98 LEU A C 1
ATOM 782 O O . LEU A 1 98 ? -14.173 15.712 8.638 1.00 60.22 98 LEU A O 1
ATOM 786 N N . PRO A 1 99 ? -15.565 17.416 9.032 1.00 59.41 99 PRO A N 1
ATOM 787 C CA . PRO A 1 99 ? -14.527 18.428 8.847 1.00 59.41 99 PRO A CA 1
ATOM 788 C C . PRO A 1 99 ? -13.377 18.319 9.856 1.00 59.41 99 PRO A C 1
ATOM 790 O O . PRO A 1 99 ? -12.241 18.591 9.472 1.00 59.41 99 PRO A O 1
ATOM 793 N N . SER A 1 100 ? -13.654 17.879 11.093 1.00 60.22 100 SER A N 1
ATOM 794 C CA . SER A 1 100 ? -12.642 17.672 12.142 1.00 60.22 100 SER A CA 1
ATOM 795 C C . SER A 1 100 ? -11.806 16.403 11.975 1.00 60.22 100 SER A C 1
ATOM 797 O O . SER A 1 100 ? -10.800 16.261 12.666 1.00 60.22 100 SER A O 1
ATOM 799 N N . LYS A 1 101 ? -12.178 15.501 11.056 1.00 65.69 101 LYS A N 1
ATOM 800 C CA . LYS A 1 101 ? -11.388 14.302 10.768 1.00 65.69 101 LYS A CA 1
ATOM 801 C C . LYS A 1 101 ? -10.047 14.649 10.125 1.00 65.69 101 LYS A C 1
ATOM 803 O O . LYS A 1 101 ? -9.966 15.517 9.244 1.00 65.69 101 LYS A O 1
ATOM 808 N N . ASN A 1 102 ? -9.005 13.918 10.510 1.00 79.00 102 ASN A N 1
ATOM 809 C CA . ASN A 1 102 ? -7.690 14.027 9.883 1.00 79.00 102 ASN A CA 1
ATOM 810 C C . ASN A 1 102 ? -7.757 13.493 8.435 1.00 79.00 102 ASN A C 1
ATOM 812 O O . ASN A 1 102 ? -8.586 12.653 8.090 1.00 79.00 102 ASN A O 1
ATOM 816 N N . ARG A 1 103 ? -6.863 13.968 7.563 1.00 82.69 103 ARG A N 1
ATOM 817 C CA . ARG A 1 103 ? -6.736 13.551 6.160 1.00 82.69 103 ARG A CA 1
ATOM 818 C C . ARG A 1 103 ? -6.710 12.029 5.991 1.00 82.69 103 ARG A C 1
ATOM 820 O O . ARG A 1 103 ? -7.297 11.530 5.039 1.00 82.69 103 ARG A O 1
ATOM 827 N N . LEU A 1 104 ? -6.042 11.302 6.887 1.00 85.44 104 LEU A N 1
ATOM 828 C CA . LEU A 1 104 ? -5.941 9.844 6.792 1.00 85.44 104 LEU A CA 1
ATOM 829 C C . LEU A 1 104 ? -7.291 9.143 6.977 1.00 85.44 104 LEU A C 1
ATOM 831 O O . LEU A 1 104 ? -7.600 8.209 6.249 1.00 85.44 104 LEU A O 1
ATOM 835 N N . GLU A 1 105 ? -8.116 9.636 7.897 1.00 85.50 105 GLU A N 1
ATOM 836 C CA . GLU A 1 105 ? -9.461 9.104 8.122 1.00 85.50 105 GLU A CA 1
ATOM 837 C C . GLU A 1 105 ? -10.356 9.364 6.911 1.00 85.50 105 GLU A C 1
ATOM 839 O O . GLU A 1 105 ? -11.113 8.489 6.516 1.00 85.50 105 GLU A O 1
ATOM 844 N N . LYS A 1 106 ? -10.211 10.527 6.261 1.00 83.50 106 LYS A N 1
ATOM 845 C CA . LYS A 1 106 ? -10.933 10.833 5.015 1.00 83.50 106 LYS A CA 1
ATOM 846 C C . LYS A 1 106 ? -10.544 9.886 3.880 1.00 83.50 106 LYS A C 1
ATOM 848 O O . LYS A 1 106 ? -11.411 9.469 3.127 1.00 83.50 106 LYS A O 1
ATOM 853 N N . ILE A 1 107 ? -9.261 9.530 3.774 1.00 87.44 107 ILE A N 1
ATOM 854 C CA . ILE A 1 107 ? -8.785 8.526 2.807 1.00 87.44 107 ILE A CA 1
ATOM 855 C C . ILE A 1 107 ? -9.373 7.153 3.125 1.00 87.44 107 ILE A C 1
ATOM 857 O O . ILE A 1 107 ? -9.821 6.460 2.219 1.00 87.44 107 ILE A O 1
ATOM 861 N N . ALA A 1 108 ? -9.367 6.757 4.400 1.00 88.69 108 ALA A N 1
ATOM 862 C CA . ALA A 1 108 ? -9.919 5.476 4.818 1.00 88.69 108 ALA A CA 1
ATOM 863 C C . ALA A 1 108 ? -11.431 5.397 4.542 1.00 88.69 108 ALA A C 1
ATOM 865 O O . ALA A 1 108 ? -11.890 4.397 4.001 1.00 88.69 108 ALA A O 1
ATOM 866 N N . ASP A 1 109 ? -12.186 6.455 4.844 1.00 84.88 109 ASP A N 1
ATOM 867 C CA . ASP A 1 109 ? -13.622 6.543 4.553 1.00 84.88 109 ASP A CA 1
ATOM 868 C C . ASP A 1 109 ? -13.902 6.446 3.040 1.00 84.88 109 ASP A C 1
ATOM 870 O O . ASP A 1 109 ? -14.781 5.692 2.625 1.00 84.88 109 ASP A O 1
ATOM 874 N N . ASP A 1 110 ? -13.137 7.165 2.211 1.00 85.25 110 ASP A N 1
ATOM 875 C CA . ASP A 1 110 ? -13.265 7.132 0.745 1.00 85.25 110 ASP A CA 1
ATOM 876 C C . ASP A 1 110 ? -12.951 5.738 0.173 1.00 85.25 110 ASP A C 1
ATOM 878 O O . ASP A 1 110 ? -13.684 5.217 -0.666 1.00 85.25 110 ASP A O 1
ATOM 882 N N . PHE A 1 111 ? -11.915 5.079 0.701 1.00 90.31 111 PHE A N 1
ATOM 883 C CA . PHE A 1 111 ? -11.587 3.697 0.350 1.00 90.31 111 PHE A CA 1
ATOM 884 C C . PHE A 1 111 ? -12.716 2.727 0.730 1.00 90.31 111 PHE A C 1
ATOM 886 O O . PHE A 1 111 ? -13.081 1.852 -0.053 1.00 90.31 111 PHE A O 1
ATOM 893 N N . LEU A 1 112 ? -13.300 2.881 1.923 1.00 88.38 112 LEU A N 1
ATOM 894 C CA . LEU A 1 112 ? -14.426 2.059 2.374 1.00 88.38 112 LEU A CA 1
ATOM 895 C C . LEU A 1 112 ? -15.675 2.273 1.512 1.00 88.38 112 LEU A C 1
ATOM 897 O O . LEU A 1 112 ? -16.397 1.315 1.242 1.00 88.38 112 LEU A O 1
ATOM 901 N N . LEU A 1 113 ? -15.916 3.501 1.045 1.00 86.44 113 LEU A N 1
ATOM 902 C CA . LEU A 1 113 ? -16.992 3.785 0.099 1.00 86.44 113 LEU A CA 1
ATOM 903 C C . LEU A 1 113 ? -16.785 3.034 -1.221 1.00 86.44 113 LEU A C 1
ATOM 905 O O . LEU A 1 113 ? -17.724 2.409 -1.717 1.00 86.44 113 LEU A O 1
ATOM 909 N N . ASP A 1 114 ? -15.573 3.048 -1.778 1.00 89.31 114 ASP A N 1
ATOM 910 C CA . ASP A 1 114 ? -15.266 2.306 -3.005 1.00 89.31 114 ASP A CA 1
ATOM 911 C C . ASP A 1 114 ? -15.460 0.794 -2.812 1.00 89.31 114 ASP A C 1
ATOM 913 O O . ASP A 1 114 ? -16.058 0.142 -3.671 1.00 89.31 114 ASP A O 1
ATOM 917 N N . MET A 1 115 ? -15.048 0.247 -1.660 1.00 89.31 115 MET A N 1
ATOM 918 C CA . MET A 1 115 ? -15.268 -1.166 -1.320 1.00 89.31 115 MET A CA 1
ATOM 919 C C . MET A 1 115 ? -16.754 -1.558 -1.314 1.00 89.31 115 MET A C 1
ATOM 921 O O . MET A 1 115 ? -17.085 -2.711 -1.575 1.00 89.31 115 MET A O 1
ATOM 925 N N . GLU A 1 116 ? -17.657 -0.616 -1.036 1.00 85.69 116 GLU A N 1
ATOM 926 C CA . GLU A 1 116 ? -19.102 -0.860 -0.940 1.00 85.69 116 GLU A CA 1
ATOM 927 C C . GLU A 1 116 ? -19.879 -0.502 -2.213 1.00 85.69 116 GLU A C 1
ATOM 929 O O . GLU A 1 116 ? -20.999 -0.979 -2.411 1.00 85.69 116 GLU A O 1
ATOM 934 N N . THR A 1 117 ? -19.311 0.335 -3.083 1.00 86.06 117 THR A N 1
ATOM 935 C CA . THR A 1 117 ? -20.029 0.901 -4.237 1.00 86.06 117 THR A CA 1
ATOM 936 C C . THR A 1 117 ? -19.489 0.462 -5.588 1.00 86.06 117 THR A C 1
ATOM 938 O O . THR A 1 117 ? -20.264 0.393 -6.546 1.00 86.06 117 THR A O 1
ATOM 941 N N . LYS A 1 118 ? -18.193 0.150 -5.705 1.00 88.81 118 LYS A N 1
ATOM 942 C CA . LYS A 1 118 ? -17.607 -0.268 -6.982 1.00 88.81 118 LYS A CA 1
ATOM 943 C C . LYS A 1 118 ? -17.991 -1.730 -7.249 1.00 88.81 118 LYS A C 1
ATOM 945 O O . LYS A 1 118 ? -17.712 -2.567 -6.391 1.00 88.81 118 LYS A O 1
ATOM 950 N N . PRO A 1 119 ? -18.557 -2.073 -8.427 1.00 87.31 119 PRO A N 1
ATOM 951 C CA . PRO A 1 119 ? -19.159 -3.386 -8.682 1.00 87.31 119 PRO A CA 1
ATOM 952 C C . PRO A 1 119 ? -18.293 -4.574 -8.243 1.00 87.31 119 PRO A C 1
ATOM 954 O O . PRO A 1 119 ? -18.710 -5.306 -7.352 1.00 87.31 119 PRO A O 1
ATOM 957 N N . ARG A 1 120 ? -17.052 -4.668 -8.754 1.00 87.62 120 ARG A N 1
ATOM 958 C CA . ARG A 1 120 ? -16.112 -5.766 -8.445 1.00 87.62 120 ARG A CA 1
ATOM 959 C C . ARG A 1 120 ? -15.678 -5.845 -6.979 1.00 87.62 120 ARG A C 1
ATOM 961 O O . ARG A 1 120 ? -15.179 -6.877 -6.558 1.00 87.62 120 ARG A O 1
ATOM 968 N N . LEU A 1 121 ? -15.761 -4.751 -6.223 1.00 90.00 121 LEU A N 1
ATOM 969 C CA . LEU A 1 121 ? -15.394 -4.755 -4.803 1.00 90.00 121 LEU A CA 1
ATOM 970 C C . LEU A 1 121 ? -16.615 -5.105 -3.947 1.00 90.00 121 LEU A C 1
ATOM 972 O O . LEU A 1 121 ? -16.534 -5.951 -3.060 1.00 90.00 121 LEU A O 1
ATOM 976 N N . SER A 1 122 ? -17.762 -4.507 -4.273 1.00 86.88 122 SER A N 1
ATOM 977 C CA . SER A 1 122 ? -19.015 -4.662 -3.533 1.00 86.88 122 SER A CA 1
ATOM 978 C C . SER A 1 122 ? -19.621 -6.068 -3.604 1.00 86.88 122 SER A C 1
ATOM 980 O O . SER A 1 122 ? -20.286 -6.485 -2.657 1.00 86.88 122 SER A O 1
ATOM 982 N N . ASP A 1 123 ? -19.395 -6.806 -4.696 1.00 86.06 123 ASP A N 1
ATOM 983 C CA . ASP A 1 123 ? -19.880 -8.182 -4.872 1.00 86.06 123 ASP A CA 1
ATOM 984 C C . ASP A 1 123 ? -18.909 -9.249 -4.327 1.00 86.06 123 ASP A C 1
ATOM 986 O O . ASP A 1 123 ? -19.214 -10.440 -4.360 1.00 86.06 123 ASP A O 1
ATOM 990 N N . GLY A 1 124 ? -17.750 -8.832 -3.802 1.00 82.19 124 GLY A N 1
ATOM 991 C CA . GLY A 1 124 ? -16.718 -9.723 -3.272 1.00 82.19 124 GLY A CA 1
ATOM 992 C C . GLY A 1 124 ? -15.882 -10.445 -4.335 1.00 82.19 124 GLY A C 1
ATOM 993 O O . GLY A 1 124 ? -15.071 -11.297 -3.975 1.00 82.19 124 GLY A O 1
ATOM 994 N N . SER A 1 125 ? -16.039 -10.113 -5.622 1.00 84.94 125 SER A N 1
ATOM 995 C CA . SER A 1 125 ? -15.279 -10.718 -6.730 1.00 84.94 125 SER A CA 1
ATOM 996 C C . SER A 1 125 ? -13.872 -10.134 -6.919 1.00 84.94 125 SER A C 1
ATOM 998 O O . SER A 1 125 ? -13.108 -10.599 -7.772 1.00 84.94 125 SER A O 1
ATOM 1000 N N . GLY A 1 126 ? -13.515 -9.109 -6.143 1.00 86.25 126 GLY A N 1
ATOM 1001 C CA . GLY A 1 126 ? -12.271 -8.362 -6.264 1.00 86.25 126 GLY A CA 1
ATOM 1002 C C . GLY A 1 126 ? -11.642 -8.003 -4.921 1.00 86.25 126 GLY A C 1
ATOM 1003 O O . GLY A 1 126 ? -12.303 -7.914 -3.887 1.00 86.25 126 GLY A O 1
ATOM 1004 N N . ASN A 1 127 ? -10.332 -7.777 -4.961 1.00 89.12 127 ASN A N 1
ATOM 1005 C CA . ASN A 1 127 ? -9.531 -7.250 -3.864 1.00 89.12 127 ASN A CA 1
ATOM 1006 C C . ASN A 1 127 ? -8.984 -5.857 -4.224 1.00 89.12 127 ASN A C 1
ATOM 1008 O O . ASN A 1 127 ? -9.100 -5.393 -5.360 1.00 89.12 127 ASN A O 1
ATOM 1012 N N . ALA A 1 128 ? -8.406 -5.175 -3.237 1.00 91.88 128 ALA A N 1
ATOM 1013 C CA . ALA A 1 128 ? -7.830 -3.848 -3.410 1.00 91.88 128 ALA A CA 1
ATOM 1014 C C . ALA A 1 128 ? -6.525 -3.714 -2.620 1.00 91.88 128 ALA A C 1
ATOM 1016 O O . ALA A 1 128 ? -6.333 -4.360 -1.589 1.00 91.88 128 ALA A O 1
ATOM 1017 N N . ILE A 1 129 ? -5.632 -2.851 -3.106 1.00 93.56 129 ILE A N 1
ATOM 1018 C CA . ILE A 1 129 ? -4.357 -2.524 -2.464 1.00 93.56 129 ILE A CA 1
ATOM 1019 C C . ILE A 1 129 ? -4.313 -1.014 -2.230 1.00 93.56 129 ILE A C 1
ATOM 1021 O O . ILE A 1 129 ? -4.480 -0.235 -3.167 1.00 93.56 129 ILE A O 1
ATOM 1025 N N . LEU A 1 130 ? -4.037 -0.607 -0.988 1.00 94.00 130 LEU A N 1
ATOM 1026 C CA . LEU A 1 130 ? -3.752 0.782 -0.631 1.00 94.00 130 LEU A CA 1
ATOM 1027 C C . LEU A 1 130 ? -2.249 0.952 -0.382 1.00 94.00 130 LEU A C 1
ATOM 1029 O O . LEU A 1 130 ? -1.709 0.450 0.604 1.00 94.00 130 LEU A O 1
ATOM 1033 N N . VAL A 1 131 ? -1.571 1.689 -1.261 1.00 94.88 131 VAL A N 1
ATOM 1034 C CA . VAL A 1 131 ? -0.131 1.958 -1.138 1.00 94.88 131 VAL A CA 1
ATOM 1035 C C . VAL A 1 131 ? 0.093 3.200 -0.271 1.00 94.88 131 VAL A C 1
ATOM 1037 O O . VAL A 1 131 ? -0.358 4.293 -0.609 1.00 94.88 131 VAL A O 1
ATOM 1040 N N . CYS A 1 132 ? 0.795 3.033 0.851 1.00 93.75 132 CYS A N 1
ATOM 1041 C CA . CYS A 1 132 ? 1.114 4.108 1.799 1.00 93.75 132 CYS A CA 1
ATOM 1042 C C . CYS A 1 132 ? 2.562 4.599 1.636 1.00 93.75 132 CYS A C 1
ATOM 1044 O O . CYS A 1 132 ? 3.419 3.863 1.152 1.00 93.75 132 CYS A O 1
ATOM 1046 N N . ALA A 1 133 ? 2.859 5.828 2.079 1.00 91.62 133 ALA A N 1
ATOM 1047 C CA . ALA A 1 133 ? 4.197 6.416 1.935 1.00 91.62 133 ALA A CA 1
ATOM 1048 C C . ALA A 1 133 ? 5.238 5.826 2.904 1.00 91.62 133 ALA A C 1
ATOM 1050 O O . ALA A 1 133 ? 6.439 5.917 2.659 1.00 91.62 133 ALA A O 1
ATOM 1051 N N . SER A 1 134 ? 4.793 5.236 4.015 1.00 93.00 134 SER A N 1
ATOM 1052 C CA . SER A 1 134 ? 5.658 4.599 5.007 1.00 93.00 134 SER A CA 1
ATOM 1053 C C . SER A 1 134 ? 4.940 3.458 5.725 1.00 93.00 134 SER A C 1
ATOM 1055 O O . SER A 1 134 ? 3.708 3.391 5.743 1.00 93.00 134 SER A O 1
ATOM 1057 N N . VAL A 1 135 ? 5.716 2.580 6.370 1.00 93.75 135 VAL A N 1
ATOM 1058 C CA . VAL A 1 135 ? 5.179 1.500 7.216 1.00 93.75 135 VAL A CA 1
ATOM 1059 C C . VAL A 1 135 ? 4.364 2.070 8.377 1.00 93.75 135 VAL A C 1
ATOM 1061 O O . VAL A 1 135 ? 3.310 1.537 8.699 1.00 93.75 135 VAL A O 1
ATOM 1064 N N . TYR A 1 136 ? 4.807 3.185 8.965 1.00 92.81 136 TYR A N 1
ATOM 1065 C CA . TYR A 1 136 ? 4.071 3.860 10.034 1.00 92.81 136 TYR A CA 1
ATOM 1066 C C . TYR A 1 136 ? 2.679 4.305 9.564 1.00 92.81 136 TYR A C 1
ATOM 1068 O O . TYR A 1 136 ? 1.681 3.984 10.206 1.00 92.81 136 TYR A O 1
ATOM 1076 N N . GLN A 1 137 ? 2.589 4.952 8.396 1.00 93.44 137 GLN A N 1
ATOM 1077 C CA . GLN A 1 137 ? 1.302 5.353 7.826 1.00 93.44 137 GLN A CA 1
ATOM 1078 C C . GLN A 1 137 ? 0.429 4.138 7.468 1.00 93.44 137 GLN A C 1
ATOM 1080 O O . GLN A 1 137 ? -0.782 4.181 7.667 1.00 93.44 137 GLN A O 1
ATOM 1085 N N . ALA A 1 138 ? 1.028 3.040 6.993 1.00 95.50 138 ALA A N 1
ATOM 1086 C CA . ALA A 1 138 ? 0.306 1.793 6.749 1.00 95.50 138 ALA A CA 1
ATOM 1087 C C . ALA A 1 138 ? -0.302 1.212 8.039 1.00 95.50 138 ALA A C 1
ATOM 1089 O O . ALA A 1 138 ? -1.452 0.779 8.016 1.00 95.50 138 ALA A O 1
ATOM 1090 N N . CYS A 1 139 ? 0.415 1.266 9.168 1.00 95.25 139 CYS A N 1
ATOM 1091 C CA . CYS A 1 139 ? -0.119 0.872 10.476 1.00 95.25 139 CYS A CA 1
ATOM 1092 C C . CYS A 1 139 ? -1.288 1.764 10.918 1.00 95.25 139 CYS A C 1
ATOM 1094 O O . CYS A 1 139 ? -2.294 1.262 11.410 1.00 95.25 139 CYS A O 1
ATOM 1096 N N . GLN A 1 140 ? -1.201 3.079 10.687 1.00 93.88 140 GLN A N 1
ATOM 1097 C CA . GLN A 1 140 ? -2.309 3.993 10.982 1.00 93.88 140 GLN A CA 1
ATOM 1098 C C . GLN A 1 140 ? -3.552 3.673 10.132 1.00 93.88 140 GLN A C 1
ATOM 1100 O O . GLN A 1 140 ? -4.657 3.611 10.665 1.00 93.88 140 GLN A O 1
ATOM 1105 N N . CYS A 1 141 ? -3.381 3.423 8.828 1.00 94.38 141 CYS A N 1
ATOM 1106 C CA . CYS A 1 141 ? -4.472 2.971 7.957 1.00 94.38 141 CYS A CA 1
ATOM 1107 C C . CYS A 1 141 ? -5.058 1.633 8.425 1.00 94.38 141 CYS A C 1
ATOM 1109 O O . CYS A 1 141 ? -6.275 1.475 8.455 1.00 94.38 141 CYS A O 1
ATOM 1111 N N . TYR A 1 142 ? -4.206 0.676 8.805 1.00 95.00 142 TYR A N 1
ATOM 1112 C CA . TYR A 1 142 ? -4.640 -0.629 9.297 1.00 95.00 142 TYR A CA 1
ATOM 1113 C C . TYR A 1 142 ? -5.537 -0.505 10.527 1.00 95.00 142 TYR A C 1
ATOM 1115 O O . TYR A 1 142 ? -6.599 -1.116 10.545 1.00 95.00 142 TYR A O 1
ATOM 1123 N N . GLU A 1 143 ? -5.173 0.312 11.519 1.00 94.00 143 GLU A N 1
ATOM 1124 C CA . GLU A 1 143 ? -6.010 0.506 12.710 1.00 94.00 143 GLU A CA 1
ATOM 1125 C C . GLU A 1 143 ? -7.374 1.125 12.368 1.00 94.00 143 GLU A C 1
ATOM 1127 O O . GLU A 1 143 ? -8.396 0.676 12.890 1.00 94.00 143 GLU A O 1
ATOM 1132 N N . LEU A 1 144 ? -7.425 2.077 11.427 1.00 92.50 144 LEU A N 1
ATOM 1133 C CA . LEU A 1 144 ? -8.694 2.622 10.927 1.00 92.50 144 LEU A CA 1
ATOM 1134 C C . LEU A 1 144 ? -9.551 1.536 10.260 1.00 92.50 144 LEU A C 1
ATOM 1136 O O . LEU A 1 144 ? -10.756 1.450 10.503 1.00 92.50 144 LEU A O 1
ATOM 1140 N N . PHE A 1 145 ? -8.940 0.662 9.459 1.00 93.50 145 PHE A N 1
ATOM 1141 C CA . PHE A 1 145 ? -9.660 -0.421 8.794 1.00 93.50 145 PHE A CA 1
ATOM 1142 C C . PHE A 1 145 ? -10.070 -1.547 9.749 1.00 93.50 145 PHE A C 1
ATOM 1144 O O . PHE A 1 145 ? -11.180 -2.067 9.620 1.00 93.50 145 PHE A O 1
ATOM 1151 N N . ALA A 1 146 ? -9.245 -1.878 10.742 1.00 90.00 146 ALA A N 1
ATOM 1152 C CA . ALA A 1 146 ? -9.531 -2.875 11.772 1.00 90.00 146 ALA A CA 1
ATOM 1153 C C . ALA A 1 146 ? -10.718 -2.476 12.668 1.00 90.00 146 ALA A C 1
ATOM 1155 O O . ALA A 1 146 ? -11.390 -3.343 13.231 1.00 90.00 146 ALA A O 1
ATOM 1156 N N . GLN A 1 147 ? -11.000 -1.174 12.770 1.00 86.75 147 GLN A N 1
ATOM 1157 C CA . GLN A 1 147 ? -12.162 -0.611 13.465 1.00 86.75 147 GLN A CA 1
ATOM 1158 C C . GLN A 1 147 ? -13.400 -0.454 12.561 1.00 86.75 147 GLN A C 1
ATOM 1160 O O . GLN A 1 147 ? -14.457 -0.032 13.027 1.00 86.75 147 GLN A O 1
ATOM 1165 N N . SER A 1 148 ? -13.293 -0.806 11.277 1.00 86.81 148 SER A N 1
ATOM 1166 C CA . SER A 1 148 ? -14.368 -0.686 10.286 1.00 86.81 148 SER A CA 1
ATOM 1167 C C . SER A 1 148 ? -14.940 -2.054 9.876 1.00 86.81 148 SER A C 1
ATOM 1169 O O . SER A 1 148 ? -14.614 -3.094 10.452 1.00 86.81 148 SER A O 1
ATOM 1171 N N . GLY A 1 149 ? -15.774 -2.079 8.828 1.00 82.62 149 GLY A N 1
ATOM 1172 C CA . GLY A 1 149 ? -16.307 -3.318 8.241 1.00 82.62 149 GLY A CA 1
ATOM 1173 C C . GLY A 1 149 ? -15.249 -4.252 7.629 1.00 82.62 149 GLY A C 1
ATOM 1174 O O . GLY A 1 149 ? -15.581 -5.376 7.247 1.00 82.62 149 GLY A O 1
ATOM 1175 N N . LEU A 1 150 ? -13.987 -3.813 7.552 1.00 87.88 150 LEU A N 1
ATOM 1176 C CA . LEU A 1 150 ? -12.846 -4.593 7.061 1.00 87.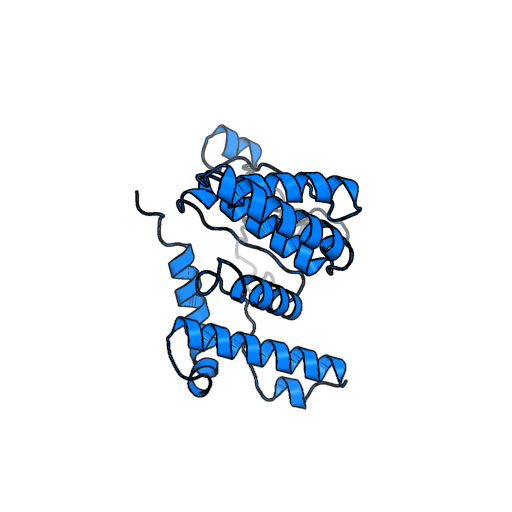88 150 LEU A CA 1
ATOM 1177 C C . LEU A 1 150 ? -12.061 -5.317 8.164 1.00 87.88 150 LEU A C 1
ATOM 1179 O O . LEU A 1 150 ? -11.008 -5.893 7.883 1.00 87.88 150 LEU A O 1
ATOM 1183 N N . LYS A 1 151 ? -12.559 -5.342 9.407 1.00 87.31 151 LYS A N 1
ATOM 1184 C CA . LYS A 1 151 ? -11.955 -6.144 10.478 1.00 87.31 151 LYS A CA 1
ATOM 1185 C C . LYS A 1 151 ? -11.738 -7.594 10.021 1.00 87.31 151 LYS A C 1
ATOM 1187 O O . LYS A 1 151 ? -12.651 -8.224 9.490 1.00 87.31 151 LYS A O 1
ATOM 1192 N N . ASN A 1 152 ? -10.530 -8.118 10.240 1.00 85.94 152 ASN A N 1
ATOM 1193 C CA . ASN A 1 152 ? -10.073 -9.449 9.806 1.00 85.94 152 ASN A CA 1
ATOM 1194 C C . ASN A 1 152 ? -10.051 -9.678 8.277 1.00 85.94 152 ASN A C 1
ATOM 1196 O O . ASN A 1 152 ? -9.919 -10.817 7.837 1.00 85.94 152 ASN A O 1
ATOM 1200 N N . LYS A 1 153 ? -10.190 -8.623 7.462 1.00 88.31 153 LYS A N 1
ATOM 1201 C CA . LYS A 1 153 ? -10.148 -8.668 5.985 1.00 88.31 153 LYS A CA 1
ATOM 1202 C C . LYS A 1 153 ? -9.052 -7.777 5.391 1.00 88.31 153 LYS A C 1
ATOM 1204 O O . LYS A 1 153 ? -9.009 -7.569 4.183 1.00 88.31 153 LYS A O 1
ATOM 1209 N N . VAL A 1 154 ? -8.191 -7.223 6.239 1.00 92.06 154 VAL A N 1
ATOM 1210 C CA . VAL A 1 154 ? -7.103 -6.318 5.868 1.00 92.06 154 VAL A CA 1
ATOM 1211 C C . VAL A 1 154 ? -5.799 -6.834 6.460 1.00 92.06 154 VAL A C 1
ATOM 1213 O O . VAL A 1 154 ? -5.785 -7.382 7.560 1.00 92.06 154 VAL A O 1
ATOM 1216 N N . ALA A 1 155 ? -4.708 -6.660 5.725 1.00 93.25 155 ALA A N 1
ATOM 1217 C CA . ALA A 1 155 ? -3.367 -7.009 6.159 1.00 93.25 155 ALA A CA 1
ATOM 1218 C C . ALA A 1 155 ? -2.369 -5.988 5.609 1.00 93.25 155 ALA A C 1
ATOM 1220 O O . ALA A 1 155 ? -2.557 -5.439 4.521 1.00 93.25 155 ALA A O 1
ATOM 1221 N N . ILE A 1 156 ? -1.298 -5.745 6.359 1.00 94.12 156 ILE A N 1
ATOM 1222 C CA . ILE A 1 156 ? -0.165 -4.941 5.912 1.00 94.12 156 ILE A CA 1
ATOM 1223 C C . ILE A 1 156 ? 0.859 -5.887 5.289 1.00 94.12 156 ILE A C 1
ATOM 1225 O O . ILE A 1 156 ? 1.329 -6.816 5.941 1.00 94.12 156 ILE A O 1
ATOM 1229 N N . VAL A 1 157 ? 1.231 -5.625 4.037 1.00 90.81 157 VAL A N 1
ATOM 1230 C CA . VAL A 1 157 ? 2.287 -6.358 3.331 1.00 90.81 157 VAL A CA 1
ATOM 1231 C C . VAL A 1 157 ? 3.478 -5.425 3.151 1.00 90.81 157 VAL A C 1
ATOM 1233 O O . VAL A 1 157 ? 3.410 -4.457 2.394 1.00 90.81 157 VAL A O 1
ATOM 1236 N N . SER A 1 158 ? 4.571 -5.692 3.862 1.00 89.56 158 SER A N 1
ATOM 1237 C CA . SER A 1 158 ? 5.834 -4.973 3.692 1.00 89.56 158 SER A CA 1
ATOM 1238 C C . SER A 1 158 ? 7.013 -5.834 4.134 1.00 89.56 158 SER A C 1
ATOM 1240 O O . SER A 1 158 ? 6.832 -6.793 4.875 1.00 89.56 158 SER A O 1
ATOM 1242 N N . SER A 1 159 ? 8.228 -5.438 3.755 1.00 84.75 159 SER A N 1
ATOM 1243 C CA . SER A 1 159 ? 9.467 -6.079 4.212 1.00 84.75 159 SER A CA 1
ATOM 1244 C C . SER A 1 159 ? 9.845 -5.737 5.664 1.00 84.75 159 SER A C 1
ATOM 1246 O O . SER A 1 159 ? 10.967 -6.016 6.091 1.00 84.75 159 SER A O 1
ATOM 1248 N N . PHE A 1 160 ? 8.974 -5.052 6.411 1.00 86.94 160 PHE A N 1
ATOM 1249 C CA . PHE A 1 160 ? 9.214 -4.696 7.805 1.00 86.94 160 PHE A CA 1
ATOM 1250 C C . PHE A 1 160 ? 9.148 -5.937 8.695 1.00 86.94 160 PHE A C 1
ATOM 1252 O O . PHE A 1 160 ? 8.154 -6.660 8.696 1.00 86.94 160 PHE A O 1
ATOM 1259 N N . LYS A 1 161 ? 10.190 -6.146 9.504 1.00 85.12 161 LYS A N 1
ATOM 1260 C CA . LYS A 1 161 ? 10.219 -7.189 10.532 1.00 85.12 161 LYS A CA 1
ATOM 1261 C C . LYS A 1 161 ? 10.037 -6.536 11.909 1.00 85.12 161 LYS A C 1
ATOM 1263 O O . LYS A 1 161 ? 10.831 -5.656 12.245 1.00 85.12 161 LYS A O 1
ATOM 1268 N N . PRO A 1 162 ? 9.017 -6.923 12.697 1.00 85.00 162 PRO A N 1
ATOM 1269 C CA . PRO A 1 162 ? 8.776 -6.322 14.004 1.00 85.00 162 PRO A CA 1
ATOM 1270 C C . PRO A 1 162 ? 9.914 -6.667 14.978 1.00 85.00 162 PRO A C 1
ATOM 1272 O O . PRO A 1 162 ? 10.150 -7.837 15.271 1.00 85.00 162 PRO A O 1
ATOM 1275 N N . ASP A 1 163 ? 10.592 -5.644 15.507 1.00 86.44 163 ASP A N 1
ATOM 1276 C CA . ASP A 1 163 ? 11.677 -5.785 16.487 1.00 86.44 163 ASP A CA 1
ATOM 1277 C C . ASP A 1 163 ? 11.417 -4.928 17.736 1.00 86.44 163 ASP A C 1
ATOM 1279 O O . ASP A 1 163 ? 11.396 -3.698 17.681 1.00 86.44 163 ASP A O 1
ATOM 1283 N N . ALA A 1 164 ? 11.289 -5.583 18.893 1.00 83.38 164 ALA A N 1
ATOM 1284 C CA . ALA A 1 164 ? 11.077 -4.930 20.186 1.00 83.38 164 ALA A CA 1
ATOM 1285 C C . ALA A 1 164 ? 12.246 -4.018 20.611 1.00 83.38 164 ALA A C 1
ATOM 1287 O O . ALA A 1 164 ? 12.086 -3.151 21.473 1.00 83.38 164 ALA A O 1
ATOM 1288 N N . ARG A 1 165 ? 13.447 -4.226 20.054 1.00 86.38 165 ARG A N 1
ATOM 1289 C CA . ARG A 1 165 ? 14.640 -3.425 20.360 1.00 86.38 165 ARG A CA 1
ATOM 1290 C C . ARG A 1 165 ? 14.707 -2.143 19.535 1.00 86.38 165 ARG A C 1
ATOM 1292 O O . ARG A 1 165 ? 15.349 -1.197 19.985 1.00 86.38 165 ARG A O 1
ATOM 1299 N N . ALA A 1 166 ? 14.018 -2.075 18.393 1.00 86.44 166 ALA A N 1
ATOM 1300 C CA . ALA A 1 166 ? 14.022 -0.902 17.519 1.00 86.44 166 ALA A CA 1
ATOM 1301 C C . ALA A 1 166 ? 13.551 0.359 18.258 1.00 86.44 166 ALA A C 1
ATOM 1303 O O . ALA A 1 166 ? 14.219 1.390 18.201 1.00 86.44 166 ALA A O 1
ATOM 1304 N N . ALA A 1 167 ? 12.483 0.244 19.055 1.00 83.19 167 ALA A N 1
ATOM 1305 C CA . ALA A 1 167 ? 11.993 1.345 19.880 1.00 83.19 167 ALA A CA 1
ATOM 1306 C C . ALA A 1 167 ? 13.025 1.804 20.921 1.00 83.19 167 ALA A C 1
ATOM 1308 O O . ALA A 1 167 ? 13.166 2.995 21.143 1.00 83.19 167 ALA A O 1
ATOM 1309 N N . LYS A 1 168 ? 13.810 0.904 21.528 1.00 85.75 168 LYS A N 1
ATOM 1310 C CA . LYS A 1 168 ? 14.840 1.290 22.516 1.00 85.75 168 LYS A CA 1
ATOM 1311 C C . LYS A 1 168 ? 16.041 1.998 21.887 1.00 85.75 168 LYS A C 1
ATOM 1313 O O . LYS A 1 168 ? 16.689 2.799 22.552 1.00 85.75 168 LYS A O 1
ATOM 1318 N N . ASN A 1 169 ? 16.331 1.696 20.625 1.00 86.81 169 ASN A N 1
ATOM 1319 C CA . ASN A 1 169 ? 17.476 2.239 19.895 1.00 86.81 169 ASN A 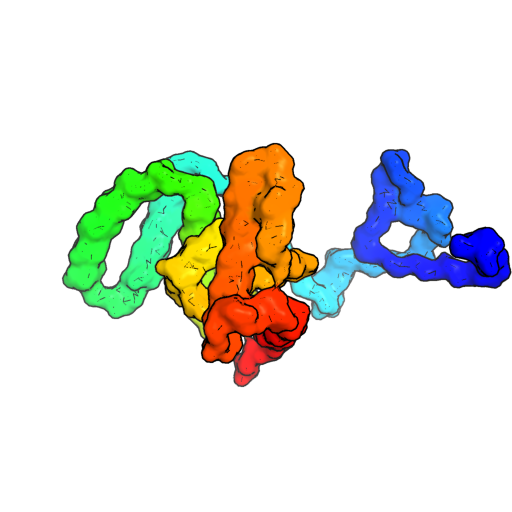CA 1
ATOM 1320 C C . ASN A 1 169 ? 17.156 3.556 19.168 1.00 86.81 169 ASN A C 1
ATOM 1322 O O . ASN A 1 169 ? 18.045 4.154 18.562 1.00 86.81 169 ASN A O 1
ATOM 1326 N N . ALA A 1 170 ? 15.898 4.003 19.188 1.00 87.00 170 ALA A N 1
ATOM 1327 C CA . ALA A 1 170 ? 15.482 5.205 18.488 1.00 87.00 170 ALA A CA 1
ATOM 1328 C C . ALA A 1 170 ? 15.955 6.485 19.204 1.00 87.00 170 ALA A C 1
ATOM 1330 O O . ALA A 1 170 ? 15.909 6.608 20.430 1.00 87.00 170 ALA A O 1
ATOM 1331 N N . VAL A 1 171 ? 16.400 7.448 18.391 1.00 83.75 171 VAL A N 1
ATOM 1332 C CA . VAL A 1 171 ? 17.155 8.642 18.817 1.00 83.75 171 VAL A CA 1
ATOM 1333 C C . VAL A 1 171 ? 16.276 9.700 19.498 1.00 83.75 171 VAL A C 1
ATOM 1335 O O . VAL A 1 171 ? 16.775 10.513 20.270 1.00 83.75 171 VAL A O 1
ATOM 1338 N N . SER A 1 172 ? 14.967 9.705 19.235 1.00 89.38 172 SER A N 1
ATOM 1339 C CA . SER A 1 172 ? 14.020 10.683 19.782 1.00 89.38 172 SER A CA 1
ATOM 1340 C C . SER A 1 172 ? 12.763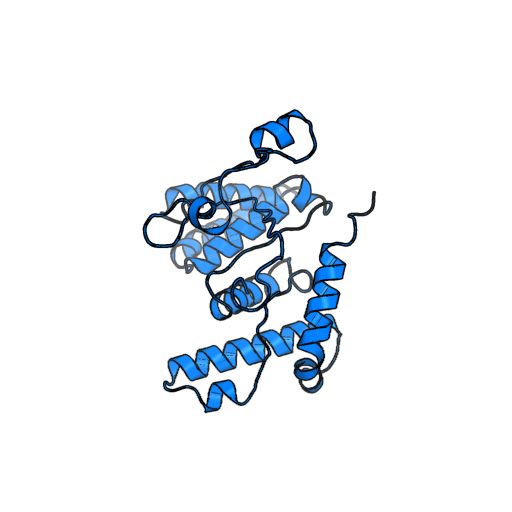 10.006 20.315 1.00 89.38 172 SER A C 1
ATOM 1342 O O . SER A 1 172 ? 12.356 8.970 19.800 1.00 89.38 172 SER A O 1
ATOM 1344 N N . THR A 1 173 ? 12.089 10.621 21.290 1.00 85.69 173 THR A N 1
ATOM 1345 C CA . THR A 1 173 ? 10.821 10.111 21.847 1.00 85.69 173 THR A CA 1
ATOM 1346 C C . THR A 1 173 ? 9.758 9.889 20.771 1.00 85.69 1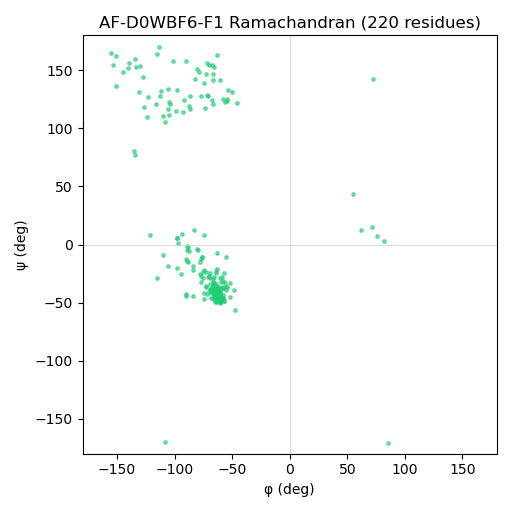73 THR A C 1
ATOM 1348 O O . THR A 1 173 ? 9.020 8.911 20.819 1.00 85.69 173 THR A O 1
ATOM 1351 N N . GLN A 1 174 ? 9.702 10.761 19.762 1.00 82.25 174 GLN A N 1
ATOM 1352 C CA 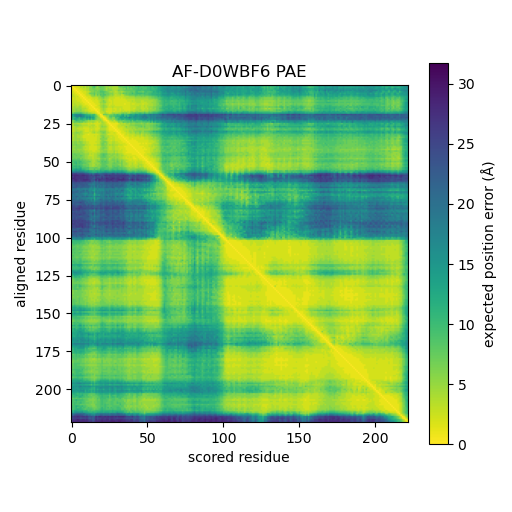. GLN A 1 174 ? 8.783 10.582 18.641 1.00 82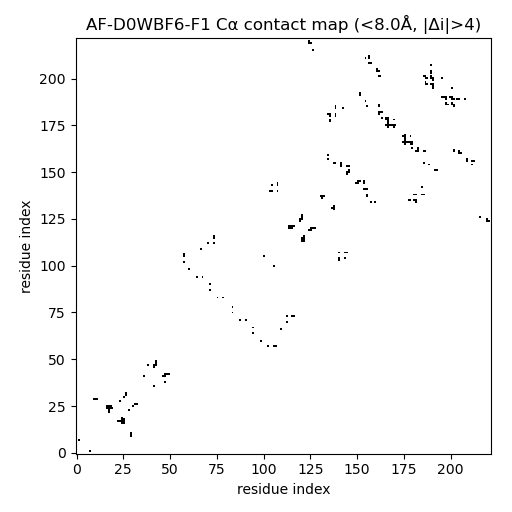.25 174 GLN A CA 1
ATOM 1353 C C . GLN A 1 174 ? 9.110 9.312 17.846 1.00 82.25 174 GLN A C 1
ATOM 1355 O O . GLN A 1 174 ? 8.222 8.498 17.617 1.00 82.25 174 GLN A O 1
ATOM 1360 N N . ALA A 1 175 ? 10.378 9.102 17.486 1.00 84.19 175 ALA A N 1
ATOM 1361 C CA . ALA A 1 175 ? 10.792 7.901 16.768 1.00 84.19 175 ALA A CA 1
ATOM 1362 C C . ALA A 1 175 ? 10.579 6.630 17.611 1.00 84.19 175 ALA A C 1
ATOM 1364 O O . ALA A 1 175 ? 10.165 5.604 17.080 1.00 84.19 175 ALA A O 1
ATOM 1365 N N . GLN A 1 176 ? 10.788 6.704 18.929 1.00 87.75 176 GLN A N 1
ATOM 1366 C CA . GLN A 1 176 ? 10.493 5.606 19.858 1.00 87.75 176 GLN A CA 1
ATOM 1367 C C . GLN A 1 176 ? 9.008 5.223 19.814 1.00 87.75 176 GLN A C 1
ATOM 1369 O O . GLN A 1 176 ? 8.685 4.042 19.683 1.00 87.75 176 GLN A O 1
ATOM 1374 N N . ASN A 1 177 ? 8.112 6.214 19.860 1.00 87.69 177 ASN A N 1
ATOM 1375 C CA . ASN A 1 177 ? 6.668 5.994 19.780 1.00 87.69 177 ASN A CA 1
ATOM 1376 C C . ASN A 1 177 ? 6.251 5.407 18.423 1.00 87.69 177 ASN A C 1
ATOM 1378 O O . ASN A 1 177 ? 5.414 4.509 18.381 1.00 87.69 177 ASN A O 1
ATOM 1382 N N . GLU A 1 178 ? 6.840 5.875 17.319 1.00 90.38 178 GLU A N 1
ATOM 1383 C CA . GLU A 1 178 ? 6.553 5.348 15.978 1.00 90.38 178 GLU A CA 1
ATOM 1384 C C . GLU A 1 178 ? 7.007 3.888 15.820 1.00 90.38 178 GLU A C 1
ATOM 1386 O O . GLU A 1 178 ? 6.268 3.067 15.271 1.00 90.38 178 GLU A O 1
ATOM 1391 N N . GLU A 1 179 ? 8.198 3.536 16.315 1.00 92.06 179 GLU A N 1
ATOM 1392 C CA . GLU A 1 179 ? 8.686 2.152 16.305 1.00 92.06 179 GLU A CA 1
ATOM 1393 C C . GLU A 1 179 ? 7.831 1.237 17.184 1.00 92.06 179 GLU A C 1
ATOM 1395 O O . GLU A 1 179 ? 7.470 0.139 16.753 1.00 92.06 179 GLU A O 1
ATOM 1400 N N . LEU A 1 180 ? 7.459 1.695 18.384 1.00 91.81 180 LEU A N 1
ATOM 1401 C CA . LEU A 1 180 ? 6.598 0.934 19.286 1.00 91.81 180 LEU A CA 1
ATOM 1402 C C . LEU A 1 180 ? 5.217 0.698 18.663 1.00 91.81 180 LEU A C 1
ATOM 1404 O O . LEU A 1 180 ? 4.749 -0.438 18.626 1.00 91.81 180 LEU A O 1
ATOM 1408 N N . PHE A 1 181 ? 4.617 1.736 18.078 1.00 92.50 181 PHE A N 1
ATOM 1409 C CA . PHE A 1 181 ? 3.328 1.635 17.399 1.00 92.50 181 PHE A CA 1
ATOM 1410 C C . PHE A 1 181 ? 3.362 0.636 16.236 1.00 92.50 181 PHE A C 1
ATOM 1412 O O . PHE A 1 181 ? 2.467 -0.202 16.101 1.00 92.50 181 PHE A O 1
ATOM 1419 N N . LYS A 1 182 ? 4.412 0.672 15.400 1.00 93.25 182 LYS A N 1
ATOM 1420 C CA . LYS A 1 182 ? 4.588 -0.315 14.322 1.00 93.25 182 LYS A CA 1
ATOM 1421 C C . LYS A 1 182 ? 4.713 -1.732 14.875 1.00 93.25 182 LYS A C 1
ATOM 1423 O O . LYS A 1 182 ? 4.069 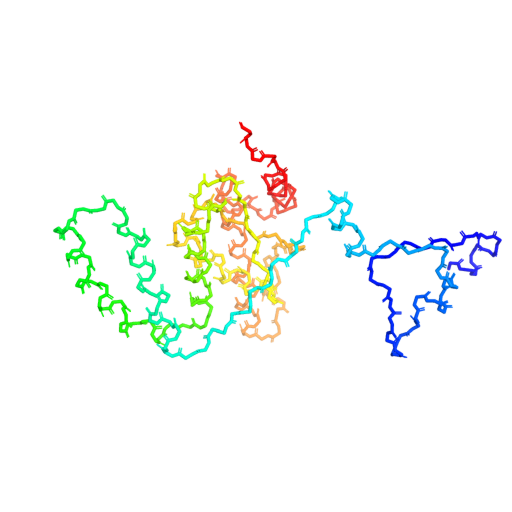-2.641 14.354 1.00 93.25 182 LYS A O 1
ATOM 1428 N N . TYR A 1 183 ? 5.526 -1.913 15.913 1.00 92.94 183 TYR A N 1
ATOM 1429 C CA . TYR A 1 183 ? 5.752 -3.208 16.547 1.00 92.94 183 TYR A CA 1
ATOM 1430 C C . TYR A 1 183 ? 4.453 -3.813 17.101 1.00 92.94 183 TYR A C 1
ATOM 1432 O O . TYR A 1 183 ? 4.133 -4.963 16.796 1.00 92.94 183 TYR A O 1
ATOM 1440 N N . GLU A 1 184 ? 3.679 -3.032 17.855 1.00 92.88 184 GLU A N 1
ATOM 1441 C CA . GLU A 1 184 ? 2.397 -3.453 18.432 1.00 92.88 184 GLU A CA 1
ATOM 1442 C C . GLU A 1 184 ? 1.365 -3.781 17.349 1.00 92.88 184 GLU A C 1
ATOM 1444 O O . GLU A 1 184 ? 0.758 -4.853 17.377 1.00 92.88 184 GLU A O 1
ATOM 1449 N N . THR A 1 185 ? 1.234 -2.915 16.338 1.00 94.06 185 THR A N 1
ATOM 1450 C CA . THR A 1 185 ? 0.283 -3.119 15.234 1.00 94.06 185 THR A CA 1
ATOM 1451 C C . THR A 1 185 ? 0.559 -4.428 14.491 1.00 94.06 185 THR A C 1
ATOM 1453 O O . THR A 1 185 ? -0.360 -5.210 14.247 1.00 94.06 185 THR A O 1
ATOM 1456 N N . TYR A 1 186 ? 1.826 -4.711 14.160 1.00 93.44 186 TYR A N 1
ATOM 1457 C CA . TYR A 1 186 ? 2.197 -5.949 13.468 1.00 93.44 186 TYR A CA 1
ATOM 1458 C C . TYR A 1 186 ? 1.947 -7.190 14.324 1.00 93.44 186 TYR A C 1
ATOM 1460 O O . TYR A 1 186 ? 1.433 -8.185 13.813 1.00 93.44 186 TYR A O 1
ATOM 1468 N N . ARG A 1 187 ? 2.274 -7.147 15.622 1.00 92.81 187 ARG A N 1
ATOM 1469 C CA . ARG A 1 187 ? 2.018 -8.277 16.528 1.00 92.81 187 ARG A CA 1
ATOM 1470 C C . ARG A 1 187 ? 0.539 -8.599 16.621 1.00 92.81 187 ARG A C 1
ATOM 1472 O O . ARG A 1 187 ? 0.179 -9.760 16.450 1.00 92.81 187 ARG A O 1
ATOM 1479 N N . LYS A 1 188 ? -0.294 -7.583 16.833 1.00 93.00 188 LYS A N 1
ATOM 1480 C CA . LYS A 1 188 ? -1.750 -7.718 16.888 1.00 93.00 188 LYS A CA 1
ATOM 1481 C C . LYS A 1 188 ? -2.309 -8.270 15.577 1.00 93.00 188 LYS A C 1
ATOM 1483 O O . LYS A 1 188 ? -3.032 -9.254 15.594 1.00 93.00 188 LYS A O 1
ATOM 1488 N N . MET A 1 189 ? -1.901 -7.712 14.437 1.00 93.62 189 MET A N 1
ATOM 1489 C CA . MET A 1 189 ? -2.334 -8.179 13.115 1.00 93.62 189 MET A CA 1
ATOM 1490 C C . MET A 1 189 ? -2.009 -9.659 12.869 1.00 93.62 189 MET A C 1
ATOM 1492 O O . MET A 1 189 ? -2.869 -10.424 12.437 1.00 93.62 189 MET A O 1
ATOM 1496 N N . ILE A 1 190 ? -0.770 -10.073 13.144 1.00 92.88 190 ILE A N 1
ATOM 1497 C CA . ILE A 1 190 ? -0.333 -11.460 12.939 1.00 92.88 190 ILE A CA 1
ATOM 1498 C C . ILE A 1 190 ? -1.031 -12.398 13.939 1.00 92.88 190 ILE A C 1
ATOM 1500 O O . ILE A 1 190 ? -1.451 -13.497 13.571 1.00 92.88 190 ILE A O 1
ATOM 1504 N N . ALA A 1 191 ? -1.182 -11.965 15.193 1.00 92.38 191 ALA A N 1
ATOM 1505 C CA . ALA A 1 191 ? -1.906 -12.698 16.227 1.00 92.38 191 ALA A CA 1
ATOM 1506 C C . ALA A 1 191 ? -3.369 -12.938 15.834 1.00 92.38 191 ALA A C 1
ATOM 1508 O O . ALA A 1 191 ? -3.837 -14.076 15.900 1.00 92.38 191 ALA A O 1
ATOM 1509 N N . ASP A 1 192 ? -4.052 -11.897 15.356 1.00 91.06 192 ASP A N 1
ATOM 1510 C CA . ASP A 1 192 ? -5.437 -11.953 14.888 1.00 91.06 192 ASP A CA 1
ATOM 1511 C C . ASP A 1 192 ? -5.585 -12.897 13.685 1.00 91.06 192 ASP A C 1
ATOM 1513 O O . ASP A 1 192 ? -6.520 -13.701 13.636 1.00 91.06 192 ASP A O 1
ATOM 1517 N N . TYR A 1 193 ? -4.638 -12.852 12.740 1.00 91.19 193 TYR A N 1
ATOM 1518 C CA . TYR A 1 193 ? -4.643 -13.703 11.547 1.00 91.19 193 TYR A CA 1
ATOM 1519 C C . TYR A 1 193 ? -4.521 -15.194 11.887 1.00 91.19 193 TYR A C 1
ATOM 1521 O O . TYR A 1 193 ? -5.327 -16.004 11.427 1.00 91.19 193 TYR A O 1
ATOM 1529 N N . TYR A 1 194 ? -3.553 -15.563 12.732 1.00 92.19 194 TYR A N 1
ATOM 1530 C CA . TYR A 1 194 ? -3.322 -16.962 13.115 1.00 92.19 194 TYR A CA 1
ATOM 1531 C C . TYR A 1 194 ? -4.145 -17.428 14.321 1.00 92.19 194 TYR A C 1
ATOM 1533 O O . TYR A 1 194 ? -4.111 -18.612 14.659 1.00 92.19 194 TYR A O 1
ATOM 1541 N N . ARG A 1 195 ? -4.887 -16.526 14.976 1.00 91.06 195 ARG A N 1
ATOM 1542 C CA . ARG A 1 195 ? -5.608 -16.776 16.237 1.00 91.06 195 ARG A CA 1
ATOM 1543 C C . ARG A 1 195 ? -4.685 -17.307 17.339 1.00 91.06 195 ARG A C 1
ATOM 1545 O O . ARG A 1 195 ? -5.019 -18.250 18.058 1.00 91.06 195 ARG A O 1
ATOM 1552 N N . VAL A 1 196 ? -3.507 -16.702 17.457 1.00 91.56 196 VAL A N 1
ATOM 1553 C CA . VAL A 1 196 ? -2.489 -17.027 18.469 1.00 91.56 196 VAL A CA 1
ATOM 1554 C C . VAL A 1 196 ? -2.280 -15.845 19.412 1.00 91.56 196 VAL A C 1
ATOM 1556 O O . VAL A 1 196 ? -2.672 -14.726 19.109 1.00 91.56 196 VAL A O 1
ATOM 1559 N N . GLY A 1 197 ? -1.645 -16.074 20.563 1.00 89.94 197 GLY A N 1
ATOM 1560 C CA . GLY A 1 197 ? -1.238 -14.972 21.440 1.00 89.94 197 GLY A CA 1
ATOM 1561 C C . GLY A 1 197 ? -0.156 -14.097 20.797 1.00 89.94 197 GLY A C 1
ATOM 1562 O O . GLY A 1 197 ? 0.720 -14.607 20.091 1.00 89.94 197 GLY A O 1
ATOM 1563 N N . GLU A 1 198 ? -0.169 -12.794 21.092 1.00 87.19 198 GLU A N 1
ATOM 1564 C CA . GLU A 1 198 ? 0.770 -11.810 20.528 1.00 87.19 198 GLU A CA 1
ATOM 1565 C C . GLU A 1 198 ? 2.248 -12.146 20.782 1.00 87.19 198 GLU A C 1
ATOM 1567 O O . GLU A 1 198 ? 3.129 -11.711 20.041 1.00 87.19 198 GLU A O 1
ATOM 1572 N N . ASP A 1 199 ? 2.562 -12.915 21.825 1.00 84.12 199 ASP A N 1
ATOM 1573 C CA . ASP A 1 199 ? 3.931 -13.352 22.143 1.00 84.12 199 ASP A CA 1
ATOM 1574 C C . ASP A 1 199 ? 4.516 -14.288 21.080 1.00 84.12 199 ASP A C 1
ATOM 1576 O O . ASP A 1 199 ? 5.726 -14.306 20.862 1.00 84.12 199 ASP A O 1
ATOM 1580 N N . LYS A 1 200 ? 3.658 -15.033 20.372 1.00 84.00 200 LYS A N 1
ATOM 1581 C CA . LYS A 1 200 ? 4.061 -15.934 19.282 1.00 84.00 200 LYS A CA 1
ATOM 1582 C C . LYS A 1 200 ? 4.065 -15.245 17.916 1.00 84.00 200 LYS A C 1
ATOM 1584 O O . LYS A 1 200 ? 4.626 -15.784 16.971 1.00 84.00 200 LYS A O 1
ATOM 1589 N N . ALA A 1 201 ? 3.482 -14.053 17.807 1.00 84.94 201 ALA A N 1
ATOM 1590 C CA . ALA A 1 201 ? 3.271 -13.368 16.535 1.00 84.94 201 ALA A CA 1
ATOM 1591 C C . ALA A 1 201 ? 4.572 -12.869 15.881 1.00 84.94 201 ALA A C 1
ATOM 1593 O O . ALA A 1 201 ? 4.738 -12.975 14.669 1.00 84.94 201 ALA A O 1
ATOM 1594 N N . ALA A 1 202 ? 5.527 -12.364 16.672 1.00 78.19 202 ALA A N 1
ATOM 1595 C CA . ALA A 1 202 ? 6.737 -11.730 16.137 1.00 78.19 202 ALA A CA 1
ATOM 1596 C C . ALA A 1 202 ? 7.599 -12.681 15.283 1.00 78.19 202 ALA A C 1
ATOM 1598 O O . ALA A 1 202 ? 8.143 -12.272 14.260 1.00 78.19 202 ALA A O 1
ATOM 1599 N N . VAL A 1 203 ? 7.682 -13.963 15.661 1.00 85.31 203 VAL A N 1
ATOM 1600 C CA . VAL A 1 203 ? 8.455 -14.978 14.920 1.00 85.31 203 VAL A CA 1
ATOM 1601 C C . VAL A 1 203 ? 7.749 -15.472 13.653 1.00 85.31 203 VAL A C 1
ATOM 1603 O O . VAL A 1 203 ? 8.377 -16.114 12.819 1.00 85.31 203 VAL A O 1
ATOM 1606 N N . MET A 1 204 ? 6.461 -15.162 13.488 1.00 88.38 204 MET A N 1
ATOM 1607 C CA . MET A 1 204 ? 5.642 -15.608 12.357 1.00 88.38 204 MET A CA 1
ATOM 1608 C C . MET A 1 204 ? 5.539 -14.562 11.239 1.00 88.38 204 MET A C 1
ATOM 1610 O O . MET A 1 204 ? 4.867 -14.817 10.249 1.00 88.38 204 MET A O 1
ATOM 1614 N N . ALA A 1 205 ? 6.197 -13.403 11.359 1.00 87.50 205 ALA A N 1
ATOM 1615 C CA . ALA A 1 205 ? 6.055 -12.295 10.407 1.00 87.50 205 ALA A CA 1
ATOM 1616 C C . ALA A 1 205 ? 6.407 -12.668 8.954 1.00 87.50 205 ALA A C 1
ATOM 1618 O O . ALA A 1 205 ? 5.735 -12.232 8.025 1.00 87.50 205 ALA A O 1
ATOM 1619 N N . GLU A 1 206 ? 7.430 -13.500 8.755 1.00 88.00 206 GLU A N 1
ATOM 1620 C CA . GLU A 1 206 ? 7.847 -13.938 7.417 1.00 88.00 206 GLU A CA 1
ATOM 1621 C C . GLU A 1 206 ? 6.847 -14.924 6.801 1.00 88.00 206 GLU A C 1
ATOM 1623 O O . GLU A 1 206 ? 6.458 -14.774 5.644 1.00 88.00 206 GLU A O 1
ATOM 1628 N N . GLN A 1 207 ? 6.360 -15.878 7.601 1.00 90.25 207 GLN A N 1
ATOM 1629 C CA . GLN A 1 207 ? 5.313 -16.804 7.169 1.00 90.25 207 GLN A CA 1
ATOM 1630 C C . GLN A 1 207 ? 4.003 -16.061 6.875 1.00 90.25 207 GLN A C 1
ATOM 1632 O O . GLN A 1 207 ? 3.356 -16.330 5.868 1.00 90.25 207 GLN A O 1
ATOM 1637 N N . PHE A 1 208 ? 3.659 -15.072 7.701 1.00 91.44 208 PHE A N 1
ATOM 1638 C CA . PHE A 1 208 ? 2.488 -14.221 7.516 1.00 91.44 208 PHE A CA 1
ATOM 1639 C C . PHE A 1 208 ? 2.515 -13.501 6.169 1.00 91.44 208 PHE A C 1
ATOM 1641 O O . PHE A 1 208 ? 1.516 -13.494 5.452 1.00 91.44 208 PHE A O 1
ATOM 1648 N N . GLU A 1 209 ? 3.657 -12.916 5.798 1.00 89.56 209 GLU A N 1
ATOM 1649 C CA . GLU A 1 209 ? 3.792 -12.213 4.523 1.00 89.56 209 GLU A CA 1
ATOM 1650 C C . GLU A 1 209 ? 3.534 -13.151 3.332 1.00 89.56 209 GLU A C 1
ATOM 1652 O O . GLU A 1 209 ? 2.846 -12.772 2.381 1.00 89.56 209 GLU A O 1
ATOM 1657 N N . ILE A 1 210 ? 4.052 -14.381 3.397 1.00 89.56 210 ILE A N 1
ATOM 1658 C CA . ILE A 1 210 ? 3.844 -15.410 2.372 1.00 89.56 210 ILE A CA 1
ATOM 1659 C C . ILE A 1 210 ? 2.366 -15.815 2.311 1.00 89.56 210 ILE A C 1
ATOM 1661 O O . ILE A 1 210 ? 1.768 -15.807 1.233 1.00 89.56 210 ILE A O 1
ATOM 1665 N N . ASP A 1 211 ? 1.760 -16.122 3.457 1.00 91.38 211 ASP A N 1
ATOM 1666 C CA . ASP A 1 211 ? 0.380 -16.604 3.540 1.00 91.38 211 ASP A CA 1
ATOM 1667 C C . ASP A 1 211 ? -0.624 -15.554 3.047 1.00 91.38 211 ASP A C 1
ATOM 1669 O O . ASP A 1 211 ? -1.522 -15.865 2.263 1.00 91.38 211 ASP A O 1
ATOM 1673 N N . VAL A 1 212 ? -0.441 -14.286 3.428 1.00 89.56 212 VAL A N 1
ATOM 1674 C CA . VAL A 1 212 ? -1.289 -13.176 2.968 1.00 89.56 212 VAL A CA 1
ATOM 1675 C C . VAL A 1 212 ? -1.145 -12.952 1.465 1.00 89.56 212 VAL A C 1
ATOM 1677 O O . VAL A 1 212 ? -2.149 -12.772 0.775 1.00 89.56 212 VAL A O 1
ATOM 1680 N N . LYS A 1 213 ? 0.080 -12.990 0.925 1.00 87.81 213 LYS A N 1
ATOM 1681 C CA . LYS A 1 213 ? 0.303 -12.869 -0.525 1.00 87.81 213 LYS A CA 1
ATOM 1682 C C . LYS A 1 213 ? -0.388 -13.993 -1.294 1.00 87.81 213 LYS A C 1
ATOM 1684 O O . LYS A 1 213 ? -0.996 -13.727 -2.328 1.00 87.81 213 LYS A O 1
ATOM 1689 N N . ASN A 1 214 ? -0.341 -15.215 -0.771 1.00 87.88 214 ASN A N 1
ATOM 1690 C CA . ASN A 1 214 ? -1.025 -16.364 -1.360 1.00 87.88 214 ASN A CA 1
ATOM 1691 C C . ASN A 1 214 ? -2.552 -16.236 -1.271 1.00 87.88 214 ASN A C 1
ATOM 1693 O O . ASN A 1 214 ? -3.257 -16.556 -2.224 1.00 87.88 214 ASN A O 1
ATOM 1697 N N . ALA A 1 215 ? -3.076 -15.715 -0.160 1.00 83.88 215 ALA A N 1
ATOM 1698 C CA . ALA A 1 215 ? -4.506 -15.453 -0.016 1.00 83.88 215 ALA A CA 1
ATOM 1699 C C . ALA A 1 215 ? -5.008 -14.385 -1.007 1.00 83.88 215 ALA A C 1
ATOM 1701 O O . ALA A 1 215 ? -6.130 -14.484 -1.494 1.00 83.88 215 ALA A O 1
ATOM 1702 N N . LEU A 1 216 ? -4.177 -13.389 -1.337 1.00 75.06 216 LEU A N 1
ATOM 1703 C CA . LEU A 1 216 ? -4.501 -12.350 -2.322 1.00 75.06 216 LEU A CA 1
ATOM 1704 C C . LEU A 1 216 ? -4.383 -12.823 -3.779 1.00 75.06 216 LEU A C 1
ATOM 1706 O O . LEU A 1 216 ? -5.042 -12.252 -4.647 1.00 75.06 216 LEU A O 1
ATOM 1710 N N . SER A 1 217 ? -3.539 -13.821 -4.057 1.00 69.75 217 SER A N 1
ATOM 1711 C CA . SER A 1 217 ? -3.348 -14.388 -5.400 1.00 69.75 217 SER A CA 1
ATOM 1712 C C . SER A 1 217 ? -4.295 -15.549 -5.716 1.00 69.75 217 SER A C 1
ATOM 1714 O O . SER A 1 217 ? -4.440 -15.916 -6.886 1.00 69.75 217 SER A O 1
ATOM 1716 N N . GLY A 1 218 ? -4.961 -16.110 -4.701 1.00 60.56 218 GLY A N 1
ATOM 1717 C CA . GLY A 1 218 ? -6.031 -17.086 -4.876 1.00 60.56 218 GLY A CA 1
ATOM 1718 C C . GLY A 1 218 ? -7.108 -16.533 -5.807 1.00 60.56 218 GLY A C 1
ATOM 1719 O O . GLY A 1 218 ? -7.634 -15.446 -5.578 1.00 60.56 218 GLY A O 1
ATOM 1720 N N . SER A 1 219 ? -7.404 -17.258 -6.891 1.00 47.97 219 SER A N 1
ATOM 1721 C CA . SER A 1 219 ? -8.429 -16.839 -7.853 1.00 47.97 219 SER A CA 1
ATOM 1722 C C . SER A 1 219 ? -9.744 -16.559 -7.121 1.00 47.97 219 SER A C 1
ATOM 1724 O O . SER A 1 219 ? -10.157 -17.411 -6.328 1.00 47.97 219 SER A O 1
ATOM 1726 N N . PRO A 1 220 ? -10.431 -15.430 -7.389 1.00 48.19 220 PRO A N 1
ATOM 1727 C CA . PRO A 1 220 ? -11.815 -15.293 -6.967 1.00 48.19 220 PRO A CA 1
ATOM 1728 C C . PRO A 1 220 ? -12.555 -16.498 -7.541 1.00 48.19 220 PRO A C 1
ATOM 1730 O O . PRO A 1 220 ? -12.405 -16.808 -8.727 1.00 48.19 220 PRO A O 1
ATOM 1733 N N . HIS A 1 221 ? -13.236 -17.247 -6.673 1.00 42.38 221 HIS A N 1
ATOM 1734 C CA . HIS A 1 221 ? -14.026 -18.398 -7.084 1.00 42.38 221 HIS A CA 1
ATOM 1735 C C . HIS A 1 221 ? -14.867 -18.004 -8.308 1.00 42.38 221 HIS A C 1
ATOM 1737 O O . HIS A 1 221 ? -15.588 -17.007 -8.262 1.00 42.38 221 HIS A O 1
ATOM 1743 N N . LYS A 1 222 ? -14.677 -18.740 -9.411 1.00 34.62 222 LYS A N 1
ATOM 1744 C CA . LYS A 1 222 ? -15.562 -18.678 -10.578 1.00 34.62 222 LYS A CA 1
ATOM 1745 C C . LYS A 1 222 ? -16.974 -19.082 -10.183 1.00 34.62 222 LYS A C 1
ATOM 1747 O O . LYS A 1 222 ? -17.088 -20.020 -9.361 1.00 34.62 222 LYS A O 1
#

Foldseek 3Di:
DCVVCVPDQDDDDDLDWADDPVDQTNCNVRNDDPDDDHPVNCCVVVVDPDDDDDDDDLDDLPVVVVLLVLVLCLVCPPPDPVVSVVVVVVSVVVSVCVVVDDSLLSVLSSVVSCLRPPPCNNVPQDDDDDDDPDLLSVLVSVVSCCPDPCNLVDDDADPDQQDPCQLVPDPDPVSSVSSVSSNVSQLVRQCSNVVHHSVPRRVCSVVVNVVVVVVNVPRRDD

InterPro domains:
  IPR027417 P-loop containing nucleoside triphosphate hydrolase [G3DSA:3.40.50.300] (1-37)
  IPR027417 P-loop containing nucleoside triphosphate hydrolase [G3DSA:3.40.50.300] (39-219)
  IPR040980 SWI2/SNF2 ATPase [PF18766] (1-82)
  IPR051268 Type I restriction enzyme R subunit [PTHR30195] (1-195)

Radius of gyration: 23.5 Å; Cα contacts (8 Å, |Δi|>4): 144; chains: 1; bounding box: 74×40×53 Å

Solvent-accessible surface area (backbone atoms only — not comparable to full-atom values): 13902 Å² total; per-residue (Å²): 104,67,89,79,41,76,89,63,88,77,85,85,87,73,96,72,72,50,77,54,87,94,46,84,28,44,48,76,76,64,41,77,80,92,74,88,85,52,73,73,52,35,38,75,72,65,76,41,83,81,83,87,86,80,89,81,79,95,69,64,80,68,64,53,51,55,55,51,52,54,45,47,54,61,74,43,63,92,55,53,74,68,58,43,54,59,49,50,60,56,43,58,53,48,65,69,52,54,79,78,49,53,72,68,56,55,50,51,52,52,51,53,43,44,44,63,66,39,67,54,38,46,74,65,66,44,86,86,84,87,90,60,96,41,71,59,55,41,43,56,52,46,54,58,38,55,75,42,98,41,48,95,72,69,82,88,84,69,96,76,74,66,49,88,61,54,26,76,71,39,93,42,74,67,51,19,51,51,40,44,51,42,32,52,49,52,19,50,54,44,9,65,73,71,74,48,60,53,87,62,17,55,84,40,53,69,60,47,50,52,52,53,53,50,63,70,65,52,74,62,82,127

Organism: NCBI:txid546265

pLDDT: mean 83.56, std 11.82, range [34.62, 97.25]

Secondary structure (DSSP, 8-state):
-TTT-TT-------SS----TTS--HHHHH-S-S----HHHHHHTTSS-----------SHHHHHHHHHHHHHHHTTT--HHHHHHHHHHHHHHHHHSTTS-HHHHHHHHHHHHHHHSHHHHTSS-------SSHHHHHHHHHHHHTTTTTTS----SS----TTHHHH-SSHHHHHHHHHHHHHHHHHHHHHHT--HHHHGGGHHHHHHHHHHHHHSPPP-

Nearest PDB structures (foldseek):
  3owg-assembly2_B  TM=2.297E-01  e=6.225E+00  Vaccinia virus WR

Sequence (222 aa):
MKSLLPDAIFVGFTGTPLLKTDKKQSVEVFGGFIHTYKFNEAVKDGVVLDLLYEARDIGQSLSFRKCVDDWFEAKTRGMTDIAKTQLKQRWGTMQKLLPSKNRLEKIADDFLLDMETKPRLSDGSGNAILVCASVYQACQCYELFAQSGLKNKVAIVSSFKPDARAAKNAVSTQAQNEELFKYETYRKMIADYYRVGEDKAAVMAEQFEIDVKNALSGSPHK